Protein AF-A0A8A3PQQ9-F1 (afdb_monomer)

Nearest PDB structures (foldseek):
  8eg0-assembly1_B  TM=2.061E-01  e=1.215E+00  Homo sapiens
  8d9l-assembly1_B  TM=2.926E-01  e=4.632E+00  Homo sapiens
  8h0n-assembly1_A  TM=2.660E-01  e=6.844E+00  Homo sapiens
  8d58-assembly1_B  TM=1.938E-01  e=4.381E+00  Homo sapiens
  8d9k-assembly1_B  TM=2.111E-01  e=7.236E+00  Homo sapiens

Foldseek 3Di:
DDDDVVVVVCCVPCVVVVVVVPPPQPPWDWDADPPPHTAIWIQDSVRWIWGFKDQADPPDDLPLQQFDDDDVPDDPPDDPDPPDDDPVRITTTPDTFIWDQDQQQRGIDGPVVQVVQWDWADDPPQKIWIWGADLPNQKIATQDIAGWDDDDPDTDGPDDDHGDPPDPRLPHFIWGQDPVVRDIDTDDPVRSVVVVVVPVVVDGNQDADDDSDSVNSVSCSVPPDDDDDDPPVVVVVVVVVPD

Mean predicted aligned error: 14.39 Å

Radius of gyration: 23.95 Å; Cα contacts (8 Å, |Δi|>4): 320; chains: 1; bounding box: 63×48×72 Å

Structure (mmCIF, N/CA/C/O backbone):
data_AF-A0A8A3PQQ9-F1
#
_entry.id   AF-A0A8A3PQQ9-F1
#
loop_
_atom_site.group_PDB
_atom_site.id
_atom_site.type_symbol
_atom_site.label_atom_id
_atom_site.label_alt_id
_atom_site.label_comp_id
_atom_site.label_asym_id
_atom_site.label_entity_id
_atom_site.label_seq_id
_atom_site.pdbx_PDB_ins_code
_atom_site.Cartn_x
_atom_site.Cartn_y
_atom_site.Cartn_z
_atom_site.occupancy
_atom_site.B_iso_or_equiv
_atom_site.auth_seq_id
_atom_site.auth_comp_id
_atom_site.auth_asym_id
_atom_site.auth_atom_id
_atom_site.pdbx_PDB_model_num
ATOM 1 N N . MET A 1 1 ? 31.340 -15.266 48.779 1.00 42.53 1 MET A N 1
ATOM 2 C CA . MET A 1 1 ? 30.679 -15.918 47.629 1.00 42.53 1 MET A CA 1
ATOM 3 C C . MET A 1 1 ? 31.601 -15.785 46.430 1.00 42.53 1 MET A C 1
ATOM 5 O O . MET A 1 1 ? 31.794 -14.674 45.958 1.00 42.53 1 MET A O 1
ATOM 9 N N . SER A 1 2 ? 32.251 -16.865 46.005 1.00 45.62 2 SER A N 1
ATOM 10 C CA . SER A 1 2 ? 33.111 -16.855 44.818 1.00 45.62 2 SER A CA 1
ATOM 11 C C . SER A 1 2 ? 32.234 -16.852 43.557 1.00 45.62 2 SER A C 1
ATOM 13 O O . SER A 1 2 ? 31.324 -17.679 43.456 1.00 45.62 2 SER A O 1
ATOM 15 N N . PRO A 1 3 ? 32.450 -15.931 42.602 1.00 54.00 3 PRO A N 1
ATOM 16 C CA . PRO A 1 3 ? 31.717 -15.953 41.347 1.00 54.00 3 PRO A CA 1
ATOM 17 C C . PRO A 1 3 ? 32.048 -17.246 40.603 1.00 54.00 3 PRO A C 1
ATOM 19 O O . PRO A 1 3 ? 33.210 -17.623 40.465 1.00 54.00 3 PRO A O 1
ATOM 22 N N . ASN A 1 4 ? 31.006 -17.953 40.168 1.00 75.38 4 ASN A N 1
ATOM 23 C CA . ASN A 1 4 ? 31.135 -19.247 39.516 1.00 75.38 4 ASN A CA 1
ATOM 24 C C . ASN A 1 4 ? 31.904 -19.085 38.190 1.00 75.38 4 ASN A C 1
ATOM 26 O O . ASN A 1 4 ? 31.352 -18.620 37.190 1.00 75.38 4 ASN A O 1
ATOM 30 N N . LEU A 1 5 ? 33.188 -19.460 38.203 1.00 70.81 5 LEU A N 1
ATOM 31 C CA . LEU A 1 5 ? 34.127 -19.318 37.088 1.00 70.81 5 LEU A CA 1
ATOM 32 C C . LEU A 1 5 ? 33.626 -20.035 35.825 1.00 70.81 5 LEU A C 1
ATOM 34 O O . LEU A 1 5 ? 33.826 -19.550 34.715 1.00 70.81 5 LEU A O 1
ATOM 38 N N . TYR A 1 6 ? 32.883 -21.130 35.997 1.00 71.31 6 TYR A N 1
ATOM 39 C CA . TYR A 1 6 ? 32.244 -21.851 34.899 1.00 71.31 6 TYR A CA 1
ATOM 40 C C . TYR A 1 6 ? 31.214 -20.981 34.161 1.00 71.31 6 TYR A C 1
ATOM 42 O O . TYR A 1 6 ? 31.184 -20.962 32.931 1.00 71.31 6 TYR A O 1
ATOM 50 N N . LEU A 1 7 ? 30.414 -20.187 34.885 1.00 65.94 7 LEU A N 1
ATOM 51 C CA . LEU A 1 7 ? 29.455 -19.260 34.272 1.00 65.94 7 LEU A CA 1
ATOM 52 C C . LEU A 1 7 ? 30.149 -18.076 33.585 1.00 65.94 7 LEU A C 1
ATOM 54 O O . LEU A 1 7 ? 29.653 -17.591 32.567 1.00 65.94 7 LEU A O 1
ATOM 58 N N . ALA A 1 8 ? 31.289 -17.622 34.113 1.00 68.38 8 ALA A N 1
ATOM 59 C CA . ALA A 1 8 ? 32.074 -16.543 33.513 1.00 68.38 8 ALA A CA 1
ATOM 60 C C . ALA A 1 8 ? 32.744 -16.985 32.202 1.00 68.38 8 ALA A C 1
ATOM 62 O O . ALA A 1 8 ? 32.628 -16.295 31.190 1.00 68.38 8 ALA A O 1
ATOM 63 N N . ILE A 1 9 ? 33.360 -18.170 32.194 1.00 70.94 9 ILE A N 1
ATOM 64 C CA . ILE A 1 9 ? 33.987 -18.766 31.007 1.00 70.94 9 ILE A CA 1
ATOM 65 C C . ILE A 1 9 ? 32.921 -19.044 29.941 1.00 70.94 9 ILE A C 1
ATOM 67 O O . ILE A 1 9 ? 33.071 -18.636 28.792 1.00 70.94 9 ILE A O 1
ATOM 71 N N . ARG A 1 10 ? 31.780 -19.634 30.314 1.00 63.31 10 ARG A N 1
ATOM 72 C CA . ARG A 1 10 ? 30.707 -19.933 29.355 1.00 63.31 10 ARG A CA 1
ATOM 73 C C . ARG A 1 10 ? 30.118 -18.675 28.695 1.00 63.31 10 ARG A C 1
ATOM 75 O O . ARG A 1 10 ? 29.800 -18.711 27.510 1.00 63.31 10 ARG A O 1
ATOM 82 N N . LYS A 1 11 ? 30.029 -17.550 29.419 1.00 60.97 11 LYS A N 1
ATOM 83 C CA . LYS A 1 11 ? 29.620 -16.245 28.855 1.00 60.97 11 LYS A CA 1
ATOM 84 C C . LYS A 1 11 ? 30.621 -15.677 27.844 1.00 60.97 11 LYS A C 1
ATOM 86 O O . LYS A 1 11 ? 30.205 -14.983 26.923 1.00 60.97 11 LYS A O 1
ATOM 91 N N . LEU A 1 12 ? 31.910 -15.959 28.021 1.00 68.69 12 LEU A N 1
ATOM 92 C CA . LEU A 1 12 ? 32.991 -15.464 27.165 1.00 68.69 12 LEU A CA 1
ATOM 93 C C . LEU A 1 12 ? 33.069 -16.218 25.832 1.00 68.69 12 LEU A C 1
ATOM 95 O O . LEU A 1 12 ? 33.298 -15.601 24.797 1.00 68.69 12 LEU A O 1
ATOM 99 N N . PHE A 1 13 ? 32.834 -17.534 25.853 1.00 71.81 13 PHE A N 1
ATOM 100 C CA . PHE A 1 13 ? 33.008 -18.397 24.679 1.00 71.81 13 PHE A CA 1
ATOM 101 C C . PHE A 1 13 ? 31.713 -18.704 23.908 1.00 71.81 13 PHE A C 1
ATOM 103 O O . PHE A 1 13 ? 31.788 -19.127 22.757 1.00 71.81 13 PHE A O 1
ATOM 110 N N . HIS A 1 14 ? 30.533 -18.437 24.485 1.00 60.16 14 HIS A N 1
ATOM 111 C CA . HIS A 1 14 ? 29.235 -18.627 23.817 1.00 60.16 14 HIS A CA 1
ATOM 112 C C . HIS A 1 14 ? 28.314 -17.394 23.924 1.00 60.16 14 HIS A C 1
ATOM 114 O O . HIS A 1 14 ? 27.204 -17.483 24.459 1.00 60.16 14 HIS A O 1
ATOM 120 N N . PRO A 1 15 ? 28.725 -16.221 23.401 1.00 57.75 15 PRO A N 1
ATOM 121 C CA . PRO A 1 15 ? 27.904 -15.007 23.445 1.00 57.75 15 PRO A CA 1
ATOM 122 C C . PRO A 1 15 ? 26.581 -15.151 22.670 1.00 57.75 15 PRO A C 1
ATOM 124 O O . PRO A 1 15 ? 25.590 -14.492 22.995 1.00 57.75 15 PRO A O 1
ATOM 127 N N . ASP A 1 16 ? 26.531 -16.036 21.672 1.00 55.12 16 ASP A N 1
ATOM 128 C CA . ASP A 1 16 ? 25.339 -16.263 20.851 1.00 55.12 16 ASP A CA 1
ATOM 129 C C . ASP A 1 16 ? 24.240 -17.062 21.572 1.00 55.12 16 ASP A C 1
ATOM 131 O O . ASP A 1 16 ? 23.060 -16.844 21.295 1.00 55.12 16 ASP A O 1
ATOM 135 N N . GLU A 1 17 ? 24.583 -17.892 22.568 1.00 55.19 17 GLU A N 1
ATOM 136 C CA . GLU A 1 17 ? 23.596 -18.588 23.415 1.00 55.19 17 GLU A CA 1
ATOM 137 C C . GLU A 1 17 ? 22.793 -17.597 24.280 1.00 55.19 17 GLU A C 1
ATOM 139 O O . GLU A 1 17 ? 21.612 -17.810 24.561 1.00 55.19 17 GLU A O 1
ATOM 144 N N . TRP A 1 18 ? 23.394 -16.458 24.642 1.00 50.09 18 TRP A N 1
ATOM 145 C CA . TRP A 1 18 ? 22.744 -15.405 25.432 1.00 50.09 18 TRP A CA 1
ATOM 146 C C . TRP A 1 18 ? 21.898 -14.436 24.599 1.00 50.09 18 TRP A C 1
ATOM 148 O O . TRP A 1 18 ? 20.958 -13.837 25.126 1.00 50.09 18 TRP A O 1
ATOM 158 N N . LYS A 1 19 ? 22.150 -14.313 23.289 1.00 48.56 19 LYS A N 1
ATOM 159 C CA . LYS A 1 19 ? 21.297 -13.510 22.390 1.00 48.56 19 LYS A CA 1
ATOM 160 C C . LYS A 1 19 ? 19.874 -14.064 22.276 1.00 48.56 19 LYS A C 1
ATOM 162 O O . LYS A 1 19 ? 18.959 -13.318 21.934 1.00 48.56 19 LYS A O 1
ATOM 167 N N . ILE A 1 20 ? 19.670 -15.346 22.579 1.00 48.81 20 ILE A N 1
ATOM 168 C CA . ILE A 1 20 ? 18.356 -15.998 22.509 1.00 48.81 20 ILE A CA 1
ATOM 169 C C . ILE A 1 20 ? 17.471 -15.595 23.704 1.00 48.81 20 ILE A C 1
ATOM 171 O O . ILE A 1 20 ? 16.260 -15.455 23.539 1.00 48.81 20 ILE A O 1
ATOM 175 N N . PHE A 1 21 ? 18.061 -15.306 24.871 1.00 44.25 21 PHE A N 1
ATOM 176 C CA . PHE A 1 21 ? 17.322 -14.930 26.086 1.00 44.25 21 PHE A CA 1
ATOM 177 C C . PHE A 1 21 ? 16.832 -13.475 26.108 1.00 44.25 21 PHE A C 1
ATOM 179 O O . PHE A 1 21 ? 15.885 -13.165 26.824 1.00 44.25 21 PHE A O 1
ATOM 186 N N . ASN A 1 22 ? 17.410 -12.600 25.279 1.00 43.72 22 ASN A N 1
ATOM 187 C CA . ASN A 1 22 ? 17.041 -11.182 25.196 1.00 43.72 22 ASN A CA 1
ATOM 188 C C . ASN A 1 22 ? 16.206 -10.835 23.954 1.00 43.72 22 ASN A C 1
ATOM 190 O O . ASN A 1 22 ? 16.210 -9.692 23.495 1.00 43.72 22 ASN A O 1
ATOM 194 N N . LYS A 1 23 ? 15.430 -11.780 23.412 1.00 50.38 23 LYS A N 1
ATOM 195 C CA . LYS A 1 23 ? 14.247 -11.374 22.644 1.00 50.38 23 LYS A CA 1
ATOM 196 C C . LYS A 1 23 ? 13.216 -10.894 23.654 1.00 50.38 23 LYS A C 1
ATOM 198 O O . LYS A 1 23 ? 12.481 -11.703 24.213 1.00 50.38 23 LYS A O 1
ATOM 203 N N . ALA A 1 24 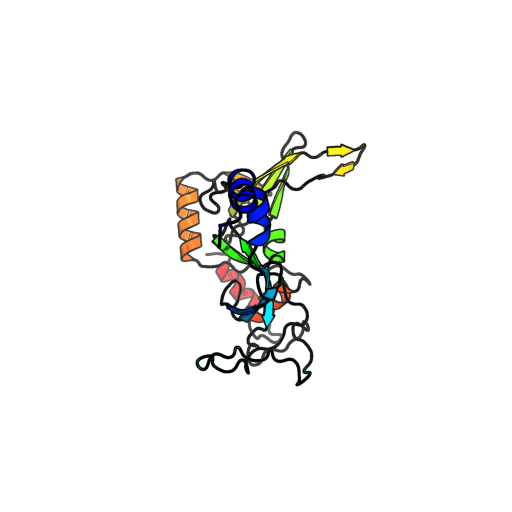? 13.208 -9.588 23.927 1.00 53.94 24 ALA A N 1
ATOM 204 C CA . ALA A 1 24 ? 12.159 -8.965 24.719 1.00 53.94 24 ALA A CA 1
ATOM 205 C C . ALA A 1 24 ? 10.807 -9.479 24.205 1.00 53.94 24 ALA A C 1
ATOM 207 O O . ALA A 1 24 ? 10.505 -9.326 23.019 1.00 53.94 24 ALA A O 1
ATOM 208 N N . LYS A 1 25 ? 10.029 -10.147 25.067 1.00 55.28 25 LYS A N 1
ATOM 209 C CA . LYS A 1 25 ? 8.649 -10.507 24.737 1.00 55.28 25 LYS A CA 1
ATOM 210 C C . LYS A 1 25 ? 7.939 -9.205 24.388 1.00 55.28 25 LYS A C 1
ATOM 212 O O . LYS A 1 25 ? 7.773 -8.346 25.252 1.00 55.28 25 LYS A O 1
ATOM 217 N N . ILE A 1 26 ? 7.573 -9.043 23.120 1.00 61.66 26 ILE A N 1
ATOM 218 C CA . ILE A 1 26 ? 6.742 -7.925 22.694 1.00 61.66 26 ILE A CA 1
ATOM 219 C C . ILE A 1 26 ? 5.370 -8.216 23.286 1.00 61.66 26 ILE A C 1
ATOM 221 O O . ILE A 1 26 ? 4.678 -9.130 22.848 1.00 61.66 26 ILE A O 1
ATOM 225 N N . LEU A 1 27 ? 5.026 -7.503 24.356 1.00 70.69 27 LEU A N 1
ATOM 226 C CA . LEU A 1 27 ? 3.708 -7.636 24.953 1.00 70.69 27 LEU A CA 1
ATOM 227 C C . LEU A 1 27 ? 2.674 -7.061 23.983 1.00 70.69 27 LEU A C 1
ATOM 229 O O . LEU A 1 27 ? 2.914 -5.991 23.406 1.00 70.69 27 LEU A O 1
ATOM 233 N N . PRO A 1 28 ? 1.531 -7.744 23.814 1.00 78.12 28 PRO A N 1
ATOM 234 C CA . PRO A 1 28 ? 0.475 -7.239 22.970 1.00 78.12 28 PRO A CA 1
ATOM 235 C C . PRO A 1 28 ? 0.017 -5.886 23.508 1.00 78.12 28 PRO A C 1
ATOM 237 O O . PRO A 1 28 ? -0.196 -5.714 24.711 1.00 78.12 28 PRO A O 1
ATOM 240 N N . ARG A 1 29 ? -0.109 -4.905 22.617 1.00 86.75 29 ARG A N 1
ATOM 241 C CA . ARG A 1 29 ? -0.479 -3.537 22.996 1.00 86.75 29 ARG A CA 1
ATOM 242 C C . ARG A 1 29 ? -1.487 -2.951 22.033 1.00 86.75 29 ARG A C 1
ATOM 244 O O . ARG A 1 29 ? -1.510 -3.284 20.851 1.00 86.75 29 ARG A O 1
ATOM 251 N N . VAL A 1 30 ? -2.308 -2.057 22.564 1.00 87.56 30 VAL A N 1
ATOM 252 C CA . VAL A 1 30 ? -3.292 -1.296 21.803 1.00 87.56 30 VAL A CA 1
ATOM 253 C C . VAL A 1 30 ? -2.815 0.148 21.747 1.00 87.56 30 VAL A C 1
ATOM 255 O O . VAL A 1 30 ? -2.492 0.729 22.781 1.00 87.56 30 VAL A O 1
ATOM 258 N N . VAL A 1 31 ? -2.722 0.705 20.545 1.00 88.31 31 VAL A N 1
ATOM 259 C CA . VAL A 1 31 ? -2.209 2.058 20.301 1.00 88.31 31 VAL A CA 1
ATOM 260 C C . VAL A 1 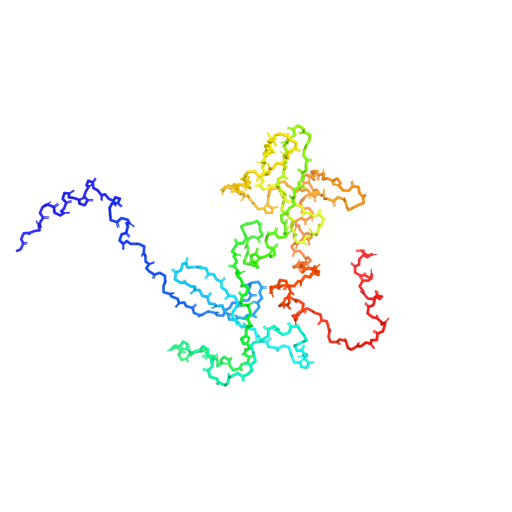31 ? -3.135 2.803 19.351 1.00 88.31 31 VAL A C 1
ATOM 262 O O . VAL A 1 31 ? -3.755 2.199 18.481 1.00 88.31 31 VAL A O 1
ATOM 265 N N . TYR A 1 32 ? -3.242 4.117 19.515 1.00 85.69 32 TYR A N 1
ATOM 266 C CA . TYR A 1 32 ? -3.885 4.969 18.522 1.00 85.69 32 TYR A CA 1
ATOM 267 C C . TYR A 1 32 ? -2.826 5.457 17.533 1.00 85.69 32 TYR A C 1
ATOM 269 O O . TYR A 1 32 ? -1.816 6.025 17.948 1.00 85.69 32 TYR A O 1
ATOM 277 N N . GLU A 1 33 ? -3.053 5.247 16.240 1.00 85.94 33 GLU A N 1
ATOM 278 C CA . GLU A 1 33 ? -2.169 5.719 15.170 1.00 85.94 33 GLU A CA 1
ATOM 279 C C . GLU A 1 33 ? -2.996 6.405 14.075 1.00 85.94 33 GLU A C 1
ATOM 281 O O . GLU A 1 33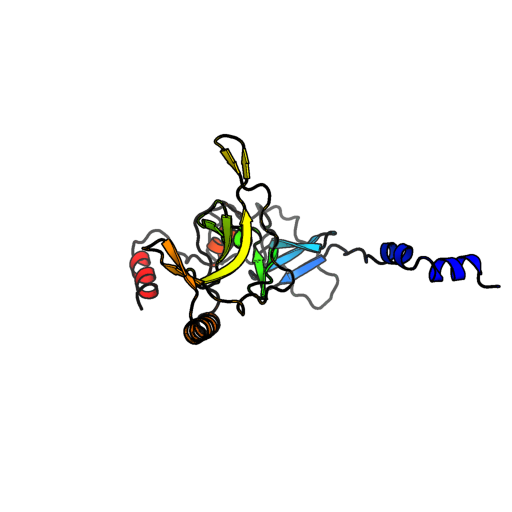 ? -4.196 6.168 13.921 1.00 85.94 33 GLU A O 1
ATOM 286 N N . THR A 1 34 ? -2.352 7.288 13.312 1.00 84.25 34 THR A N 1
ATOM 287 C CA . THR A 1 34 ? -2.982 8.046 12.216 1.00 84.25 34 THR A CA 1
ATOM 288 C C . THR A 1 34 ? -2.629 7.513 10.828 1.00 84.25 34 THR A C 1
ATOM 290 O O . THR A 1 34 ? -3.143 8.010 9.827 1.00 84.25 34 THR A O 1
ATOM 293 N N . THR A 1 35 ? -1.765 6.497 10.749 1.00 81.19 35 THR A N 1
ATOM 294 C CA . THR A 1 35 ? -1.254 5.925 9.497 1.00 81.19 35 THR A CA 1
ATOM 295 C C . THR A 1 35 ? -1.405 4.401 9.469 1.00 81.19 35 THR A C 1
ATOM 297 O O . THR A 1 35 ? -0.977 3.767 10.428 1.00 81.19 35 THR A O 1
ATOM 300 N N . PRO A 1 36 ? -1.907 3.792 8.375 1.00 85.12 36 PRO A N 1
ATOM 301 C CA . PRO A 1 36 ? -2.376 4.435 7.143 1.00 85.12 36 PRO A CA 1
ATOM 302 C C . PRO A 1 36 ? -3.641 5.281 7.324 1.00 85.12 36 PRO A C 1
ATOM 304 O O . PRO A 1 36 ? -3.812 6.248 6.586 1.00 85.12 36 PRO A O 1
ATOM 307 N N . VAL A 1 37 ? -4.468 4.968 8.325 1.00 87.38 37 VAL A N 1
ATOM 308 C CA . VAL A 1 37 ? -5.700 5.706 8.645 1.00 87.38 37 VAL A CA 1
ATOM 309 C C . VAL A 1 37 ? -5.816 5.977 10.152 1.00 87.38 37 VAL A C 1
ATOM 311 O O . VAL A 1 37 ? -5.277 5.199 10.943 1.00 87.38 37 VAL A O 1
ATOM 314 N N . PRO A 1 38 ? -6.526 7.036 10.579 1.00 87.19 38 PRO A N 1
ATOM 315 C CA . PRO A 1 38 ? -6.814 7.282 11.990 1.00 87.19 38 PRO A CA 1
ATOM 316 C C . PRO A 1 38 ? -7.648 6.171 12.623 1.00 87.19 38 PRO A C 1
ATOM 318 O O . PRO A 1 38 ? -8.773 5.899 12.199 1.00 87.19 38 PRO A O 1
ATOM 321 N N . GLY A 1 39 ? -7.109 5.542 13.663 1.00 89.06 39 GLY A N 1
ATOM 322 C CA . GLY A 1 39 ? -7.813 4.485 14.370 1.00 89.06 39 GLY A CA 1
ATOM 323 C C . GLY A 1 39 ? -7.000 3.829 15.472 1.00 89.06 39 GLY A C 1
ATOM 324 O O . GLY A 1 39 ? -5.901 4.253 15.830 1.00 89.06 39 GLY A O 1
ATOM 325 N N . ILE A 1 40 ? -7.583 2.774 16.023 1.00 89.94 40 ILE A N 1
ATOM 326 C CA . ILE A 1 40 ? -6.993 1.962 17.077 1.00 89.94 40 ILE A CA 1
ATOM 327 C C . ILE A 1 40 ? -6.362 0.737 16.428 1.00 89.94 40 ILE A C 1
ATOM 329 O O . ILE A 1 40 ? -7.019 0.004 15.684 1.00 89.94 40 ILE A O 1
ATOM 333 N N . TYR A 1 41 ? -5.103 0.496 16.762 1.00 91.94 41 TYR A N 1
ATOM 334 C CA . TYR A 1 41 ? -4.301 -0.602 16.261 1.00 91.94 41 TYR A CA 1
ATOM 335 C C . TYR A 1 41 ? -3.960 -1.563 17.392 1.00 91.94 41 TYR A C 1
ATOM 337 O O . TYR A 1 41 ? -3.606 -1.153 18.498 1.00 91.94 41 TYR A O 1
ATOM 345 N N . HIS A 1 42 ? -4.044 -2.854 17.098 1.00 92.31 42 HIS A N 1
ATOM 346 C CA . HIS A 1 42 ? -3.540 -3.922 17.943 1.00 92.31 42 HIS A CA 1
ATOM 347 C C . HIS A 1 42 ? -2.196 -4.400 17.409 1.00 92.31 42 HIS A C 1
ATOM 349 O O . HIS A 1 42 ? -2.056 -4.676 16.216 1.00 92.31 42 HIS A O 1
ATOM 355 N N . ILE A 1 43 ? -1.218 -4.499 18.300 1.00 91.31 43 ILE A N 1
ATOM 356 C CA . ILE A 1 43 ? 0.081 -5.098 18.026 1.00 91.31 43 ILE A CA 1
ATOM 357 C C . ILE A 1 43 ? 0.096 -6.441 18.738 1.00 91.31 43 ILE A C 1
ATOM 359 O O . ILE A 1 43 ? -0.046 -6.467 19.961 1.00 91.31 43 ILE A O 1
ATOM 363 N N . ASP A 1 44 ? 0.226 -7.524 17.978 1.00 88.94 44 ASP A N 1
ATOM 364 C CA . ASP A 1 44 ? 0.234 -8.880 18.523 1.00 88.94 44 ASP A CA 1
ATOM 365 C C . ASP A 1 44 ? 1.596 -9.243 19.146 1.00 88.94 44 ASP A C 1
ATOM 367 O O . ASP A 1 44 ? 2.568 -8.484 19.087 1.00 88.94 44 ASP A O 1
ATOM 371 N N . GLU A 1 45 ? 1.683 -10.439 19.726 1.00 86.69 45 GLU A N 1
ATOM 372 C CA . GLU A 1 45 ? 2.912 -10.966 20.340 1.00 86.69 45 GLU A CA 1
ATOM 373 C C . GLU A 1 45 ? 4.074 -11.126 19.343 1.00 86.69 45 GLU A C 1
ATOM 375 O O . GLU A 1 45 ? 5.243 -11.175 19.731 1.00 86.69 45 GLU A O 1
ATOM 380 N N . THR A 1 46 ? 3.771 -11.195 18.043 1.00 87.00 46 THR A N 1
ATOM 381 C CA . THR A 1 46 ? 4.762 -11.286 16.961 1.00 87.00 46 THR A CA 1
ATOM 382 C C . THR A 1 46 ? 5.214 -9.912 16.457 1.00 87.00 46 THR A C 1
ATOM 384 O O . THR A 1 46 ? 6.107 -9.826 15.610 1.00 87.00 46 THR A O 1
ATOM 387 N N . GLY A 1 47 ? 4.625 -8.830 16.977 1.00 86.25 47 GLY A N 1
ATOM 388 C CA . GLY A 1 47 ? 4.869 -7.455 16.549 1.00 86.25 47 GLY A CA 1
ATOM 389 C C . GLY A 1 47 ? 4.122 -7.051 15.273 1.00 86.25 47 GLY A C 1
ATOM 390 O O . GLY A 1 47 ? 4.393 -5.972 14.730 1.00 86.25 47 GLY A O 1
ATOM 391 N N . ARG A 1 48 ? 3.199 -7.880 14.769 1.00 91.12 48 ARG A N 1
ATOM 392 C CA . ARG A 1 48 ? 2.332 -7.520 13.636 1.00 91.12 48 ARG A CA 1
ATOM 393 C C . ARG A 1 48 ? 1.271 -6.541 14.096 1.00 91.12 48 ARG A C 1
ATOM 395 O O . ARG A 1 48 ? 0.791 -6.617 15.222 1.00 91.12 48 ARG A O 1
ATOM 402 N N . ARG A 1 49 ? 0.913 -5.617 13.207 1.00 94.06 49 ARG A N 1
ATOM 403 C CA . ARG A 1 49 ? -0.033 -4.538 13.489 1.00 94.06 49 ARG A CA 1
ATOM 404 C C . ARG A 1 49 ? -1.330 -4.782 12.736 1.00 94.06 49 ARG A C 1
ATOM 406 O O . ARG A 1 49 ? -1.296 -5.091 11.548 1.00 94.06 49 ARG A O 1
ATOM 413 N N . PHE A 1 50 ? -2.453 -4.581 13.403 1.00 94.81 50 PHE A N 1
ATOM 414 C CA . PHE A 1 50 ? -3.786 -4.725 12.830 1.00 94.81 50 PHE A CA 1
ATOM 415 C C . PHE A 1 50 ? -4.626 -3.515 13.203 1.00 94.81 50 PHE A C 1
ATOM 417 O O . PHE A 1 50 ? -4.666 -3.142 14.373 1.00 94.81 50 PHE A O 1
ATOM 424 N N . LEU A 1 51 ? -5.310 -2.914 12.234 1.00 94.44 51 LEU A N 1
ATOM 425 C CA . LEU A 1 51 ? -6.293 -1.871 12.517 1.00 94.44 51 LEU A CA 1
ATOM 426 C C . LEU A 1 51 ? -7.554 -2.543 13.063 1.00 94.44 51 LEU A C 1
ATOM 428 O O . LEU A 1 51 ? -8.224 -3.261 12.331 1.00 94.44 51 LEU A O 1
ATOM 432 N N . ILE A 1 52 ? -7.880 -2.329 14.335 1.00 93.38 52 ILE A N 1
ATOM 433 C CA . ILE A 1 52 ? -9.004 -3.011 14.994 1.00 93.38 52 ILE A CA 1
ATOM 434 C C . ILE A 1 52 ? -10.255 -2.147 15.101 1.00 93.38 52 ILE A C 1
ATOM 436 O O . ILE A 1 52 ? -11.347 -2.689 15.249 1.00 93.38 52 ILE A O 1
ATOM 440 N N . ALA A 1 53 ? -10.126 -0.822 15.031 1.00 90.56 53 ALA A N 1
ATOM 441 C CA . ALA A 1 53 ? -11.269 0.077 15.112 1.00 90.56 53 ALA A CA 1
ATOM 442 C C . ALA A 1 53 ? -10.981 1.446 14.504 1.00 90.56 53 ALA A C 1
ATOM 444 O O . ALA A 1 53 ? -9.864 1.955 14.585 1.00 90.56 53 ALA A O 1
ATOM 445 N N . ILE A 1 54 ? -12.020 2.072 13.962 1.00 90.44 54 ILE A N 1
ATOM 446 C CA . ILE A 1 54 ? -11.977 3.427 13.399 1.00 90.44 54 ILE A CA 1
ATOM 447 C C . ILE A 1 54 ? -13.128 4.257 13.958 1.00 90.44 54 ILE A C 1
ATOM 449 O O . ILE A 1 54 ? -14.134 3.717 14.431 1.00 90.44 54 ILE A O 1
ATOM 453 N N . LYS A 1 55 ? -12.990 5.582 13.902 1.00 87.25 55 LYS A N 1
ATOM 454 C CA . LYS A 1 55 ? -14.110 6.481 14.172 1.00 87.25 55 LYS A CA 1
ATOM 455 C C . LYS A 1 55 ? -15.132 6.321 13.035 1.00 87.25 55 LYS A C 1
ATOM 457 O O . LYS A 1 55 ? -14.746 6.467 11.876 1.00 87.25 55 LYS A O 1
ATOM 462 N N . PRO A 1 56 ? -16.408 6.006 13.317 1.00 84.62 56 PRO A N 1
ATOM 463 C CA . PRO A 1 56 ? -17.417 5.966 12.277 1.00 84.62 56 PRO A CA 1
ATOM 464 C C . PRO A 1 56 ? -17.631 7.383 11.734 1.00 84.62 56 PRO A C 1
ATOM 466 O O . PRO A 1 56 ? -17.661 8.352 12.496 1.00 84.62 56 PRO A O 1
ATOM 469 N N . VAL A 1 57 ? -17.787 7.492 10.417 1.00 83.50 57 VAL A N 1
ATOM 470 C CA . VAL A 1 57 ? -18.250 8.719 9.768 1.00 83.50 57 VAL A CA 1
ATOM 471 C C . VAL A 1 57 ? -19.709 8.953 10.169 1.00 83.50 57 VAL A C 1
ATOM 473 O O . VAL A 1 57 ? -20.504 8.012 10.186 1.00 83.50 57 VAL A O 1
ATOM 476 N N . LEU A 1 58 ? -20.039 10.184 10.567 1.00 76.62 58 LEU A N 1
ATOM 477 C CA . LEU A 1 58 ? -21.411 10.558 10.916 1.00 76.62 58 LEU A CA 1
ATOM 478 C C . LEU A 1 58 ? -22.307 10.422 9.679 1.00 76.62 58 LEU A C 1
ATOM 480 O O . LEU A 1 58 ? -21.850 10.652 8.564 1.00 76.62 58 LEU A O 1
ATOM 484 N N . ASP A 1 59 ? -23.551 9.992 9.888 1.00 75.19 59 ASP A N 1
ATOM 485 C CA . ASP A 1 59 ? -24.579 9.844 8.845 1.00 75.19 59 ASP A CA 1
ATOM 486 C C . ASP A 1 59 ? -24.241 8.869 7.703 1.00 75.19 59 ASP A C 1
ATOM 488 O O . ASP A 1 59 ? -24.933 8.818 6.686 1.00 75.19 59 ASP A O 1
ATOM 492 N N . ARG A 1 60 ? -23.214 8.027 7.886 1.00 79.38 60 ARG A N 1
ATOM 493 C CA . ARG A 1 60 ? -22.849 6.976 6.934 1.00 79.38 60 ARG A CA 1
ATOM 494 C C . ARG A 1 60 ? -23.352 5.609 7.384 1.00 79.38 60 ARG A C 1
ATOM 496 O O . ARG A 1 60 ? -23.057 5.148 8.490 1.00 79.38 60 ARG A O 1
ATOM 503 N N . ASN A 1 61 ? -24.069 4.934 6.490 1.00 78.38 61 ASN A N 1
ATOM 504 C CA . ASN A 1 61 ? -24.494 3.555 6.700 1.00 78.38 61 ASN A CA 1
ATOM 505 C C . ASN A 1 61 ? -23.359 2.572 6.402 1.00 78.38 61 ASN A C 1
ATOM 507 O O . ASN A 1 61 ? -22.594 2.740 5.454 1.00 78.38 61 ASN A O 1
ATOM 511 N N . ASP A 1 62 ? -23.287 1.515 7.206 1.00 82.25 62 ASP A N 1
ATOM 512 C CA . ASP A 1 62 ? -22.363 0.402 7.001 1.00 82.25 62 ASP A CA 1
ATOM 513 C C . ASP A 1 62 ? -22.960 -0.626 6.023 1.00 82.25 62 ASP A C 1
ATOM 515 O O . ASP A 1 62 ? -23.390 -1.709 6.422 1.00 82.25 62 ASP A O 1
ATOM 519 N N . SER A 1 63 ? -23.049 -0.260 4.742 1.00 81.31 63 SER A N 1
ATOM 520 C CA . SER A 1 63 ? -23.580 -1.127 3.677 1.00 81.31 63 SER A CA 1
ATOM 521 C C . SER A 1 63 ? -22.701 -2.354 3.417 1.00 81.31 63 SER A C 1
ATOM 523 O O . SER A 1 63 ? -23.202 -3.424 3.079 1.00 81.31 63 SER A O 1
ATOM 525 N N . GLU A 1 64 ? -21.390 -2.213 3.607 1.00 83.81 64 GLU A N 1
ATOM 526 C CA . GLU A 1 64 ? -20.402 -3.267 3.363 1.00 83.81 64 GLU A CA 1
ATOM 527 C C . GLU A 1 64 ? -20.116 -4.159 4.582 1.00 83.81 64 GLU A C 1
ATOM 529 O O . GLU A 1 64 ? -19.282 -5.076 4.501 1.00 83.81 64 GLU A O 1
ATOM 534 N N . LEU A 1 65 ? -20.826 -3.912 5.689 1.00 86.25 65 LEU A N 1
ATOM 535 C CA . LEU A 1 65 ? -20.735 -4.644 6.949 1.00 86.25 65 LEU A CA 1
ATOM 536 C C . LEU A 1 65 ? -19.312 -4.661 7.539 1.00 86.25 65 LEU A C 1
ATOM 538 O O . LEU A 1 65 ? -18.837 -5.688 8.035 1.00 86.25 65 LEU A O 1
ATOM 542 N N . ILE A 1 66 ? -18.619 -3.525 7.470 1.00 88.81 66 ILE A N 1
ATOM 543 C CA . ILE A 1 66 ? -17.238 -3.342 7.925 1.00 88.81 66 ILE A CA 1
ATOM 544 C C . ILE A 1 66 ? -17.118 -3.402 9.445 1.00 88.81 66 ILE A C 1
ATOM 546 O O . ILE A 1 66 ? -16.048 -3.740 9.957 1.00 88.81 66 ILE A O 1
ATOM 550 N N . PHE A 1 67 ? -18.180 -3.072 10.180 1.00 89.25 67 PHE A N 1
ATOM 551 C CA . PHE A 1 67 ? -18.178 -3.088 11.635 1.00 89.25 67 PHE A CA 1
ATOM 552 C C . PHE A 1 67 ? -18.725 -4.408 12.186 1.00 89.25 67 PHE A C 1
ATOM 554 O O . PHE A 1 67 ? -19.568 -5.094 11.590 1.00 89.25 67 PHE A O 1
ATOM 561 N N . LYS A 1 68 ? -18.252 -4.776 13.380 1.00 86.94 68 LYS A N 1
ATOM 562 C CA . LYS A 1 68 ? -18.924 -5.806 14.179 1.00 86.94 68 LYS A CA 1
ATOM 563 C C . LYS A 1 68 ? -20.308 -5.292 14.586 1.00 86.94 68 LYS A C 1
ATOM 565 O O . LYS A 1 68 ? -20.458 -4.122 14.945 1.00 86.94 68 LYS A O 1
ATOM 570 N N . TYR A 1 69 ? -21.316 -6.166 14.546 1.00 66.44 69 TYR A N 1
ATOM 571 C CA . TYR A 1 69 ? -22.631 -5.847 15.106 1.00 66.44 69 TYR A CA 1
ATOM 572 C C . TYR A 1 69 ? -22.483 -5.455 16.579 1.00 66.44 69 TYR A C 1
ATOM 574 O O . TYR A 1 69 ? -21.623 -5.990 17.275 1.00 66.44 69 TYR A O 1
ATOM 582 N N . ARG A 1 70 ? -23.308 -4.503 17.040 1.00 56.12 70 ARG A N 1
ATOM 583 C CA . ARG A 1 70 ? -23.317 -4.018 18.428 1.00 56.12 70 ARG A CA 1
ATOM 584 C C . ARG A 1 70 ? -23.526 -5.183 19.405 1.00 56.12 70 ARG A C 1
ATOM 586 O O . ARG A 1 70 ? -24.658 -5.494 19.757 1.00 56.12 70 ARG A O 1
ATOM 593 N N . THR A 1 71 ? -22.449 -5.762 19.914 1.00 41.66 71 THR A N 1
ATOM 594 C CA . THR A 1 71 ? -22.431 -6.364 21.245 1.00 41.66 71 THR A CA 1
ATOM 595 C C . THR A 1 71 ? -21.899 -5.302 22.211 1.00 41.66 71 THR A C 1
ATOM 597 O O . THR A 1 71 ? -20.789 -4.808 22.019 1.00 41.66 71 THR A O 1
ATOM 600 N N . PRO A 1 72 ? -22.658 -4.907 23.251 1.00 41.78 72 PRO A N 1
ATOM 601 C CA . PRO A 1 72 ? -22.257 -3.862 24.204 1.00 41.78 72 PRO A CA 1
ATOM 602 C C . PRO A 1 72 ? -20.976 -4.138 25.022 1.00 41.78 72 PRO A C 1
ATOM 604 O O . PRO A 1 72 ? -20.652 -3.348 25.901 1.00 41.78 72 PRO A O 1
ATOM 607 N N . ALA A 1 73 ? -20.265 -5.249 24.794 1.00 39.62 73 ALA A N 1
ATOM 608 C CA . ALA A 1 73 ? -19.335 -5.822 25.771 1.00 39.62 73 ALA A CA 1
ATOM 609 C C . ALA A 1 73 ? -17.856 -5.912 25.342 1.00 39.62 73 ALA A C 1
ATOM 611 O O . ALA A 1 73 ? -17.020 -6.243 26.178 1.00 39.62 73 ALA A O 1
ATOM 612 N N . GLU A 1 74 ? -17.488 -5.588 24.099 1.00 43.25 74 GLU A N 1
ATOM 613 C CA . GLU A 1 74 ? -16.095 -5.710 23.627 1.00 43.25 74 GLU A CA 1
ATOM 614 C C . GLU A 1 74 ? -15.477 -4.350 23.282 1.00 43.25 74 GLU A C 1
ATOM 616 O O . GLU A 1 74 ? -14.953 -4.134 22.197 1.00 43.25 74 GLU A O 1
ATOM 621 N N . PHE A 1 75 ? -15.514 -3.388 24.202 1.00 49.75 75 PHE A N 1
ATOM 622 C CA . PHE A 1 75 ? -14.571 -2.273 24.100 1.00 49.75 75 PHE A CA 1
ATOM 623 C C . PHE A 1 75 ? -13.194 -2.758 24.573 1.00 49.75 75 PHE A C 1
ATOM 625 O O . PHE A 1 75 ? -13.120 -3.410 25.620 1.00 49.75 75 PHE A O 1
ATOM 632 N N . PRO A 1 76 ? -12.090 -2.442 23.866 1.00 47.59 76 PRO A N 1
ATOM 633 C CA . PRO A 1 76 ? -10.759 -2.626 24.423 1.00 47.59 76 PRO A CA 1
ATOM 634 C C . PRO A 1 76 ? -10.710 -1.866 25.749 1.00 47.59 76 PRO A C 1
ATOM 636 O O . PRO A 1 76 ? -10.885 -0.645 25.773 1.00 47.59 76 PRO A O 1
ATOM 639 N N . ARG A 1 77 ? -10.551 -2.592 26.862 1.00 47.00 77 ARG A N 1
ATOM 640 C CA . ARG A 1 77 ? -10.404 -1.967 28.178 1.00 47.00 77 ARG A CA 1
ATOM 641 C C . ARG A 1 77 ? -9.217 -1.006 28.107 1.00 47.00 77 ARG A C 1
ATOM 643 O O . ARG A 1 77 ? -8.164 -1.345 27.571 1.00 47.00 77 ARG A O 1
ATOM 650 N N . THR A 1 78 ? -9.460 0.203 28.592 1.00 50.00 78 THR A N 1
ATOM 651 C CA . THR A 1 78 ? -8.565 1.360 28.607 1.00 50.00 78 THR A CA 1
ATOM 652 C C . THR A 1 78 ? -7.123 1.009 28.997 1.00 50.00 78 THR A C 1
ATOM 654 O O . THR A 1 78 ? -6.912 0.188 29.894 1.00 50.00 78 THR A O 1
ATOM 657 N N . PRO A 1 79 ? -6.107 1.666 28.408 1.00 45.28 79 PRO A N 1
ATOM 658 C CA . PRO A 1 79 ? -4.799 1.738 29.046 1.00 45.28 79 PRO A CA 1
ATOM 659 C C . PRO A 1 79 ? -4.938 2.482 30.382 1.00 45.28 79 PRO A C 1
ATOM 661 O O . PRO A 1 79 ? -5.674 3.461 30.488 1.00 45.28 79 PRO A O 1
ATOM 664 N N . LYS A 1 80 ? -4.243 1.993 31.414 1.00 47.16 80 LYS A N 1
ATOM 665 C CA . LYS A 1 80 ? -4.270 2.494 32.803 1.00 47.16 80 LYS A CA 1
ATOM 666 C C . LYS A 1 80 ? -3.611 3.878 32.986 1.00 47.16 80 LYS A C 1
ATOM 668 O O . LYS A 1 80 ? -3.166 4.186 34.086 1.00 47.16 80 LYS A O 1
ATOM 673 N N . ASP A 1 81 ? -3.545 4.700 31.941 1.00 48.50 81 ASP A N 1
ATOM 674 C CA . ASP A 1 81 ? -2.908 6.015 31.992 1.00 48.50 81 ASP A CA 1
ATOM 675 C C . ASP A 1 81 ? -3.960 7.128 32.149 1.00 48.50 81 ASP A C 1
ATOM 677 O O . ASP A 1 81 ? -4.834 7.268 31.286 1.00 48.50 81 ASP A O 1
ATOM 681 N N . PRO A 1 82 ? -3.877 7.968 33.198 1.00 38.53 82 PRO A N 1
ATOM 682 C CA . PRO A 1 82 ? -4.866 9.005 33.520 1.00 38.53 82 PRO A CA 1
ATOM 683 C C . PRO A 1 82 ? -4.878 10.223 32.566 1.00 38.53 82 PRO A C 1
ATOM 685 O O . PRO A 1 82 ? -5.319 11.303 32.944 1.00 38.53 82 PRO A O 1
ATOM 688 N N . GLY A 1 83 ? -4.434 10.068 31.314 1.00 45.47 83 GLY A N 1
ATOM 689 C CA . GLY A 1 83 ? -4.390 11.136 30.304 1.00 45.47 83 GLY A CA 1
ATOM 690 C C . GLY A 1 83 ? -5.092 10.824 28.978 1.00 45.47 83 GLY A C 1
ATOM 691 O O . GLY A 1 83 ? -5.144 11.689 28.104 1.00 45.47 83 GLY A O 1
ATOM 692 N N . GLN A 1 84 ? -5.633 9.615 28.783 1.00 45.41 84 GLN A N 1
ATOM 693 C CA . GLN A 1 84 ? -6.260 9.238 27.512 1.00 45.41 84 GLN A CA 1
ATOM 694 C C . GLN A 1 84 ? -7.775 9.470 27.531 1.00 45.41 84 GLN A C 1
ATOM 696 O O . GLN A 1 84 ? -8.510 8.863 28.310 1.00 45.41 84 GLN A O 1
ATOM 701 N N . LYS A 1 85 ? -8.250 10.352 26.637 1.00 44.06 85 LYS A N 1
ATOM 702 C CA . LYS A 1 85 ? -9.682 10.578 26.388 1.00 44.06 85 LYS A CA 1
ATOM 703 C C . LYS A 1 85 ? -10.370 9.243 26.054 1.00 44.06 85 LYS A C 1
ATOM 705 O O . LYS A 1 85 ? -9.795 8.431 25.328 1.00 44.06 85 LYS A O 1
ATOM 710 N N . PRO A 1 86 ? -11.596 9.009 26.543 1.00 44.22 86 PRO A N 1
ATOM 711 C CA . PRO A 1 86 ? -12.242 7.712 26.419 1.00 44.22 86 PRO A CA 1
ATOM 712 C C . PRO A 1 86 ? -12.498 7.333 24.949 1.00 44.22 86 PRO A C 1
ATOM 714 O O . PRO A 1 86 ? -12.974 8.137 24.146 1.00 44.22 86 PRO A O 1
ATOM 717 N N . LEU A 1 87 ? -12.219 6.068 24.619 1.00 52.53 87 LEU A N 1
ATOM 718 C CA . LEU A 1 87 ? -12.323 5.421 23.296 1.00 52.53 87 LEU A CA 1
ATOM 719 C C . LEU A 1 87 ? -13.768 5.301 22.748 1.00 52.53 87 LEU A C 1
ATOM 721 O O . LEU A 1 87 ? -13.998 4.596 21.769 1.00 52.53 87 LEU A O 1
ATOM 725 N N . ILE A 1 88 ? -14.734 6.008 23.345 1.00 53.53 88 ILE A N 1
ATOM 726 C CA . ILE A 1 88 ? -16.193 5.871 23.153 1.00 53.53 88 ILE A CA 1
ATOM 727 C C . ILE A 1 88 ? -16.636 6.105 21.696 1.00 53.53 88 ILE A C 1
ATOM 729 O O . ILE A 1 88 ? -17.682 5.619 21.278 1.00 53.53 88 ILE A O 1
ATOM 733 N N . TYR A 1 89 ? -15.827 6.797 20.891 1.00 71.12 89 TYR A N 1
ATOM 734 C CA . TYR A 1 89 ? -16.180 7.149 19.514 1.00 71.12 89 TYR A CA 1
ATOM 735 C C . TYR A 1 89 ? -15.684 6.171 18.443 1.00 71.12 89 TYR A C 1
ATOM 737 O O . TYR A 1 89 ? -15.924 6.437 17.274 1.00 71.12 89 TYR A O 1
ATOM 745 N N . HIS A 1 90 ? -14.995 5.077 18.777 1.00 82.75 90 HIS A N 1
ATOM 746 C CA . HIS A 1 90 ? -14.500 4.127 17.769 1.00 82.75 90 HIS A CA 1
ATOM 747 C C . HIS A 1 90 ? -15.374 2.873 17.706 1.00 82.75 90 HIS A C 1
ATOM 749 O O . HIS A 1 90 ? -15.816 2.362 18.734 1.00 82.75 90 HIS A O 1
ATOM 755 N N . ARG A 1 91 ? -15.606 2.353 16.498 1.00 85.88 91 ARG A N 1
ATOM 756 C CA . ARG A 1 91 ? -16.304 1.080 16.277 1.00 85.88 91 ARG A CA 1
ATOM 757 C C . ARG A 1 91 ? -15.319 0.012 15.828 1.00 85.88 91 ARG A C 1
ATOM 759 O O . ARG A 1 91 ? -14.473 0.270 14.971 1.00 85.88 91 ARG A O 1
ATOM 766 N N . LEU A 1 92 ? -15.450 -1.179 16.412 1.00 90.31 92 LEU A N 1
ATOM 767 C CA . LEU A 1 92 ? -14.636 -2.335 16.053 1.00 90.31 92 LEU A CA 1
ATOM 768 C C . LEU A 1 92 ? -14.908 -2.766 14.614 1.00 90.31 92 LEU A C 1
ATOM 770 O O . LEU A 1 92 ? -16.063 -2.928 14.211 1.00 90.31 92 LEU A O 1
ATOM 774 N N . LEU A 1 93 ? -13.831 -3.016 13.881 1.00 91.00 93 LEU A N 1
ATOM 775 C CA . LEU A 1 93 ? -13.888 -3.626 12.564 1.00 91.00 93 LEU A CA 1
ATOM 776 C C . LEU A 1 93 ? -14.198 -5.119 12.692 1.00 91.00 93 LEU A C 1
ATOM 778 O O . LEU A 1 93 ? -13.703 -5.801 13.595 1.00 91.00 93 LEU A O 1
ATOM 782 N N . ARG A 1 94 ? -15.029 -5.620 11.778 1.00 89.81 94 ARG A N 1
ATOM 783 C CA . ARG A 1 94 ? -15.355 -7.042 11.646 1.00 89.81 94 ARG A CA 1
ATOM 784 C C . ARG A 1 94 ? -14.116 -7.851 11.297 1.00 89.81 94 ARG A C 1
ATOM 786 O O . ARG A 1 94 ? -13.809 -8.807 12.002 1.00 89.81 94 ARG A O 1
ATOM 793 N N . ASP A 1 95 ? -13.397 -7.386 10.279 1.00 90.88 95 ASP A N 1
ATOM 794 C CA . ASP A 1 95 ? -12.194 -8.015 9.743 1.00 90.88 95 ASP A CA 1
ATOM 795 C C . ASP A 1 95 ? -11.017 -7.027 9.822 1.00 90.88 95 ASP A C 1
ATOM 797 O O . ASP A 1 95 ? -10.830 -6.228 8.901 1.00 90.88 95 ASP A O 1
ATOM 801 N N . PRO A 1 96 ? -10.238 -7.029 10.923 1.00 92.81 96 PRO A N 1
ATOM 802 C CA . PRO A 1 96 ? -9.097 -6.133 11.111 1.00 92.81 96 PRO A CA 1
ATOM 803 C C . PRO A 1 96 ? -8.023 -6.313 10.023 1.00 92.81 96 PRO A C 1
ATOM 805 O O . PRO A 1 96 ? -7.364 -7.358 9.987 1.00 92.81 96 PRO A O 1
ATOM 808 N N . PRO A 1 97 ? -7.783 -5.327 9.136 1.00 93.44 97 PRO A N 1
ATOM 809 C CA . PRO A 1 97 ? -6.738 -5.457 8.130 1.00 93.44 97 PRO A CA 1
ATOM 810 C C . PRO A 1 97 ? -5.341 -5.348 8.759 1.00 93.44 97 PRO A C 1
ATOM 812 O O . PRO A 1 97 ? -5.079 -4.495 9.615 1.00 93.44 97 PRO A O 1
ATOM 815 N N . GLU A 1 98 ? -4.420 -6.197 8.296 1.00 95.00 98 GLU A N 1
ATOM 816 C CA . GLU A 1 98 ? -3.007 -6.136 8.681 1.00 95.00 98 GLU A CA 1
ATOM 817 C C . GLU A 1 98 ? -2.338 -4.892 8.083 1.00 95.00 98 GLU A C 1
ATOM 819 O O . GLU A 1 98 ? -2.542 -4.543 6.915 1.00 95.00 98 GLU A O 1
ATOM 824 N N . VAL A 1 99 ? -1.488 -4.253 8.879 1.00 93.75 99 VAL A N 1
ATOM 825 C CA . VAL A 1 99 ? -0.739 -3.048 8.534 1.00 93.75 99 VAL A CA 1
ATOM 826 C C . VAL A 1 99 ? 0.753 -3.337 8.649 1.00 93.75 99 VAL A C 1
ATOM 828 O O . VAL A 1 99 ? 1.232 -3.914 9.628 1.00 93.75 99 VAL A O 1
ATOM 831 N N . ARG A 1 100 ? 1.515 -2.921 7.639 1.00 92.62 100 ARG A N 1
ATOM 832 C CA . ARG A 1 100 ? 2.966 -3.111 7.567 1.00 92.62 100 ARG A CA 1
ATOM 833 C C . ARG A 1 100 ? 3.662 -1.827 7.167 1.00 92.62 100 ARG A C 1
ATOM 835 O O . ARG A 1 100 ? 3.102 -0.983 6.478 1.00 92.62 100 ARG A O 1
ATOM 842 N N . TYR A 1 101 ? 4.905 -1.686 7.611 1.00 89.12 101 TYR A N 1
ATOM 843 C CA . TYR A 1 101 ? 5.748 -0.588 7.171 1.00 89.12 101 TYR A CA 1
ATOM 844 C C . TYR A 1 101 ? 6.239 -0.860 5.746 1.00 89.12 101 TYR A C 1
ATOM 846 O O . TYR A 1 101 ? 6.915 -1.859 5.488 1.00 89.12 101 TYR A O 1
ATOM 854 N N . CYS A 1 102 ? 5.889 0.024 4.821 1.00 87.12 102 CYS A N 1
ATOM 855 C CA . CYS A 1 102 ? 6.378 0.018 3.457 1.00 87.12 102 CYS A CA 1
ATOM 856 C C . CYS A 1 102 ? 7.677 0.821 3.391 1.00 87.12 102 CYS A C 1
ATOM 858 O O . CYS A 1 102 ? 7.661 2.045 3.490 1.00 87.12 102 CYS A O 1
ATOM 860 N N . GLN A 1 103 ? 8.800 0.130 3.188 1.00 86.12 103 GLN A N 1
ATOM 861 C CA . GLN A 1 103 ? 10.117 0.767 3.065 1.00 86.12 103 GLN A CA 1
ATOM 862 C C . GLN A 1 103 ? 10.229 1.663 1.825 1.00 86.12 103 GLN A C 1
ATOM 864 O O . GLN A 1 103 ? 10.980 2.629 1.839 1.00 86.12 103 GLN A O 1
ATOM 869 N N . ILE A 1 104 ? 9.460 1.372 0.771 1.00 87.06 104 ILE A N 1
ATOM 870 C CA . ILE A 1 104 ? 9.509 2.111 -0.497 1.00 87.06 104 ILE A CA 1
ATOM 871 C C . ILE A 1 104 ? 8.945 3.521 -0.340 1.00 87.06 104 ILE A C 1
ATOM 873 O O . ILE A 1 104 ? 9.550 4.485 -0.800 1.00 87.06 104 ILE A O 1
ATOM 877 N N . LEU A 1 105 ? 7.795 3.619 0.330 1.00 85.69 105 LEU A N 1
ATOM 878 C CA . LEU A 1 105 ? 7.089 4.877 0.586 1.00 85.69 105 LEU A CA 1
ATOM 879 C C . LEU A 1 105 ? 7.378 5.445 1.984 1.00 85.69 105 LEU A C 1
ATOM 881 O O . LEU A 1 105 ? 6.760 6.426 2.386 1.00 85.69 105 LEU A O 1
ATOM 885 N N . GLY A 1 106 ? 8.261 4.800 2.753 1.00 86.06 106 GLY A N 1
ATOM 886 C CA . GLY A 1 106 ? 8.677 5.247 4.081 1.00 86.06 106 GLY A CA 1
ATOM 887 C C . GLY A 1 106 ? 7.559 5.329 5.130 1.00 86.06 106 GLY A C 1
ATOM 888 O O . GLY A 1 106 ? 7.674 6.115 6.070 1.00 86.06 106 GLY A O 1
ATOM 889 N N . ARG A 1 107 ? 6.472 4.552 5.007 1.00 86.69 107 ARG A N 1
ATOM 890 C CA . ARG A 1 107 ? 5.283 4.697 5.876 1.00 86.69 107 ARG A CA 1
ATOM 891 C C . ARG A 1 107 ? 4.506 3.404 6.111 1.00 86.69 107 ARG A C 1
ATOM 893 O O . ARG A 1 107 ? 4.624 2.451 5.345 1.00 86.69 107 ARG A O 1
ATOM 900 N N . TYR A 1 108 ? 3.665 3.385 7.147 1.00 89.75 108 TYR A N 1
ATOM 901 C CA . TYR A 1 108 ? 2.718 2.291 7.382 1.00 89.75 108 TYR A CA 1
ATOM 902 C C . TYR A 1 108 ? 1.585 2.289 6.354 1.00 89.75 108 TYR A C 1
ATOM 904 O O . TYR A 1 108 ? 1.008 3.330 6.044 1.00 89.75 108 TYR A O 1
ATOM 912 N N . MET A 1 109 ? 1.279 1.102 5.836 1.00 90.56 109 MET A N 1
ATOM 913 C CA . MET A 1 109 ? 0.277 0.848 4.805 1.00 90.56 109 MET A CA 1
ATOM 914 C C . MET A 1 109 ? -0.457 -0.454 5.088 1.00 90.56 109 MET A C 1
ATOM 916 O O . MET A 1 109 ? 0.061 -1.330 5.786 1.00 90.56 109 MET A O 1
ATOM 920 N N . PHE A 1 110 ? -1.646 -0.614 4.516 1.00 92.00 110 PHE A N 1
ATOM 921 C CA . PHE A 1 110 ? -2.321 -1.902 4.561 1.00 92.00 110 PHE A CA 1
ATOM 922 C C . PHE A 1 110 ? -1.518 -2.942 3.780 1.00 92.00 110 PHE A C 1
ATOM 924 O O . PHE A 1 110 ? -1.063 -2.700 2.662 1.00 92.00 110 PHE A O 1
ATOM 931 N N . HIS A 1 111 ? -1.347 -4.123 4.368 1.00 91.31 111 HIS A N 1
ATOM 932 C CA . HIS A 1 111 ? -0.582 -5.207 3.751 1.00 91.31 111 HIS A CA 1
ATOM 933 C C . HIS A 1 111 ? -1.195 -5.657 2.419 1.00 91.31 111 HIS A C 1
ATOM 935 O O . HIS A 1 111 ? -0.471 -5.961 1.474 1.00 91.31 111 HIS A O 1
ATOM 941 N N . GLY A 1 112 ? -2.527 -5.664 2.323 1.00 88.38 112 GLY A N 1
ATOM 942 C CA . GLY A 1 112 ? -3.223 -5.964 1.072 1.00 88.38 112 GLY A CA 1
ATOM 943 C C . GLY A 1 112 ? -2.930 -4.933 -0.024 1.00 88.38 112 GLY A C 1
ATOM 944 O O . GLY A 1 112 ? -2.537 -5.320 -1.121 1.00 88.38 112 GLY A O 1
ATOM 945 N N . GLU A 1 113 ? -2.975 -3.637 0.302 1.00 89.00 113 GLU A N 1
ATOM 946 C CA . GLU A 1 113 ? -2.611 -2.555 -0.625 1.00 89.00 113 GLU A CA 1
ATOM 947 C C . GLU A 1 113 ? -1.163 -2.704 -1.120 1.00 89.00 113 GLU A C 1
ATOM 949 O O . GLU A 1 113 ? -0.886 -2.611 -2.315 1.00 89.00 113 GLU A O 1
ATOM 954 N N . MET A 1 114 ? -0.225 -3.010 -0.216 1.00 88.25 114 MET A N 1
ATOM 955 C CA . MET A 1 114 ? 1.178 -3.239 -0.581 1.00 88.25 114 MET A CA 1
ATOM 956 C C . MET A 1 114 ? 1.356 -4.392 -1.573 1.00 88.25 114 MET A C 1
ATOM 958 O O . MET A 1 114 ? 2.257 -4.330 -2.408 1.00 88.25 114 MET A O 1
ATOM 962 N N . LYS A 1 115 ? 0.544 -5.451 -1.475 1.00 86.94 115 LYS A N 1
ATOM 963 C CA . LYS A 1 115 ? 0.575 -6.561 -2.437 1.00 86.94 115 LYS A CA 1
ATOM 964 C C . LYS A 1 115 ? 0.028 -6.134 -3.792 1.00 86.94 115 LYS A C 1
ATOM 966 O O . LYS A 1 115 ? 0.650 -6.453 -4.797 1.00 86.94 115 LYS A O 1
ATOM 971 N N . ARG A 1 116 ? -1.086 -5.399 -3.822 1.00 86.31 116 ARG A N 1
ATOM 972 C CA . ARG A 1 116 ? -1.698 -4.925 -5.076 1.00 86.31 116 ARG A CA 1
ATOM 973 C C . ARG A 1 116 ? -0.837 -3.910 -5.822 1.00 86.31 116 ARG A C 1
ATOM 975 O O . ARG A 1 116 ? -0.839 -3.880 -7.044 1.00 86.31 116 ARG A O 1
ATOM 982 N N . ARG A 1 117 ? -0.025 -3.139 -5.096 1.00 88.00 117 ARG A N 1
ATOM 983 C CA . ARG A 1 117 ? 0.995 -2.251 -5.675 1.00 88.00 117 ARG A CA 1
ATOM 984 C C . ARG A 1 117 ? 2.103 -2.988 -6.428 1.00 88.00 117 ARG A C 1
ATOM 986 O O . ARG A 1 117 ? 2.843 -2.342 -7.165 1.00 88.00 117 ARG A O 1
ATOM 993 N N . GLN A 1 118 ? 2.255 -4.301 -6.257 1.00 88.75 118 GLN A N 1
ATOM 994 C CA . GLN A 1 118 ? 3.263 -5.072 -6.981 1.00 88.75 118 GLN A CA 1
ATOM 995 C C . GLN A 1 118 ? 2.765 -5.420 -8.382 1.00 88.75 118 GLN A C 1
ATOM 997 O O . GLN A 1 118 ? 1.762 -6.108 -8.541 1.00 88.75 118 GLN A O 1
ATOM 1002 N N . ALA A 1 119 ? 3.512 -4.986 -9.392 1.00 86.25 119 ALA A N 1
ATOM 1003 C CA . ALA A 1 119 ? 3.254 -5.293 -10.790 1.00 86.25 119 ALA A CA 1
ATOM 1004 C C . ALA A 1 119 ? 4.404 -6.121 -11.367 1.00 86.25 119 ALA A C 1
ATOM 1006 O O . ALA A 1 119 ? 5.578 -5.885 -11.070 1.00 86.25 119 ALA A O 1
ATOM 1007 N N . ILE A 1 120 ? 4.072 -7.102 -12.201 1.00 85.75 120 ILE A N 1
ATOM 1008 C CA . ILE A 1 120 ? 5.058 -7.934 -12.889 1.00 85.75 120 ILE A CA 1
ATOM 1009 C C . ILE A 1 120 ? 5.198 -7.414 -14.313 1.00 85.75 120 ILE A C 1
ATOM 1011 O O . ILE A 1 120 ? 4.272 -7.513 -15.111 1.00 85.75 120 ILE A O 1
ATOM 1015 N N . CYS A 1 121 ? 6.376 -6.891 -14.635 1.00 82.69 121 CYS A N 1
ATOM 1016 C CA . CYS A 1 121 ? 6.740 -6.552 -16.001 1.00 82.69 121 CYS A CA 1
ATOM 1017 C C . CYS A 1 121 ? 7.493 -7.734 -16.610 1.00 82.69 121 CYS A C 1
ATOM 1019 O O . CYS A 1 121 ? 8.600 -8.068 -16.174 1.00 82.69 121 CYS A O 1
ATOM 1021 N N . ASN A 1 122 ? 6.911 -8.360 -17.629 1.00 80.94 122 ASN A N 1
ATOM 1022 C CA . ASN A 1 122 ? 7.583 -9.419 -18.371 1.00 80.94 122 ASN A CA 1
ATOM 1023 C C . ASN A 1 122 ? 8.742 -8.836 -19.173 1.00 80.94 122 ASN A C 1
ATOM 1025 O O . ASN A 1 122 ? 8.601 -7.811 -19.837 1.00 80.94 122 ASN A O 1
ATOM 1029 N N . CYS A 1 123 ? 9.893 -9.488 -19.093 1.00 73.44 123 CYS A N 1
ATOM 1030 C CA . CYS A 1 123 ? 11.019 -9.214 -19.965 1.00 73.44 123 CYS A CA 1
ATOM 1031 C C . CYS A 1 123 ? 11.103 -10.326 -21.015 1.00 73.44 123 CYS A C 1
ATOM 1033 O O . CYS A 1 123 ? 10.609 -11.440 -20.816 1.00 73.44 123 CYS A O 1
ATOM 1035 N N . TYR A 1 124 ? 11.773 -10.029 -22.123 1.00 65.56 124 TYR A N 1
ATOM 1036 C CA . TYR A 1 124 ? 12.217 -11.062 -23.050 1.00 65.56 124 TYR A CA 1
ATOM 1037 C C . TYR A 1 124 ? 13.179 -12.029 -22.314 1.00 65.56 124 TYR A C 1
ATOM 1039 O O . TYR A 1 124 ? 13.765 -11.670 -21.290 1.00 65.56 124 TYR A O 1
ATOM 1047 N N . ASP A 1 125 ? 13.272 -13.279 -22.775 1.00 71.25 125 ASP A N 1
ATOM 1048 C CA . ASP A 1 125 ? 14.133 -14.349 -22.219 1.00 71.25 125 ASP A CA 1
ATOM 1049 C C . ASP A 1 125 ? 13.657 -15.053 -20.935 1.00 71.25 125 ASP A C 1
ATOM 1051 O O . ASP A 1 125 ? 14.456 -15.587 -20.162 1.00 71.25 125 ASP A O 1
ATOM 1055 N N . GLY A 1 126 ? 12.345 -15.094 -20.684 1.00 75.62 126 GLY A N 1
ATOM 1056 C CA . GLY A 1 126 ? 11.803 -15.826 -19.530 1.00 75.62 126 GLY A CA 1
ATOM 1057 C C . GLY A 1 126 ? 12.199 -15.203 -18.188 1.00 75.62 126 GLY A C 1
ATOM 1058 O O . GLY A 1 126 ? 12.208 -15.875 -17.157 1.00 75.62 126 GLY A O 1
ATOM 1059 N N . GLN A 1 127 ? 12.521 -13.911 -18.189 1.00 83.38 127 GLN A N 1
ATOM 1060 C CA . GLN A 1 127 ? 12.749 -13.123 -16.986 1.00 83.38 127 GLN A CA 1
ATOM 1061 C C . GLN A 1 127 ? 11.570 -12.189 -16.748 1.00 83.38 127 GLN A C 1
ATOM 1063 O O . GLN A 1 127 ? 10.849 -11.813 -17.671 1.00 83.38 127 GLN A O 1
ATOM 1068 N N . PHE A 1 128 ? 11.391 -11.776 -15.502 1.00 86.06 128 PHE A N 1
ATOM 1069 C CA . PHE A 1 128 ? 10.474 -10.696 -15.176 1.00 86.06 128 PHE A CA 1
ATOM 1070 C C . PHE A 1 128 ? 11.135 -9.703 -14.237 1.00 86.06 128 PHE A C 1
ATOM 1072 O O . PHE A 1 128 ? 11.998 -10.037 -13.421 1.00 86.06 128 PHE A O 1
ATOM 1079 N N . THR A 1 129 ? 10.705 -8.458 -14.342 1.00 87.00 129 THR A N 1
ATOM 1080 C CA . THR A 1 129 ? 11.024 -7.415 -13.382 1.00 87.00 129 THR A CA 1
ATOM 1081 C C . THR A 1 129 ? 9.820 -7.214 -12.474 1.00 87.00 129 THR A C 1
ATOM 1083 O O . THR A 1 129 ? 8.701 -7.029 -12.946 1.00 87.00 129 THR A O 1
ATOM 1086 N N . LEU A 1 130 ? 10.055 -7.247 -11.164 1.00 88.88 130 LEU A N 1
ATOM 1087 C CA . LEU A 1 130 ? 9.044 -6.885 -10.183 1.00 88.88 130 LEU A CA 1
ATOM 1088 C C . LEU A 1 130 ? 9.098 -5.372 -9.971 1.00 88.88 130 LEU A C 1
ATOM 1090 O O . LEU A 1 130 ? 10.135 -4.826 -9.580 1.00 88.88 130 LEU A O 1
ATOM 1094 N N . MET A 1 131 ? 7.979 -4.720 -10.241 1.00 90.62 131 MET A N 1
ATOM 1095 C CA . MET A 1 131 ? 7.767 -3.288 -10.093 1.00 90.62 131 MET A CA 1
ATOM 1096 C C . MET A 1 131 ? 6.848 -3.028 -8.901 1.00 90.62 131 MET A C 1
ATOM 1098 O O . MET A 1 131 ? 6.015 -3.864 -8.551 1.00 90.62 131 MET A O 1
ATOM 1102 N N . PHE A 1 132 ? 6.985 -1.867 -8.275 1.00 90.69 132 PHE A N 1
ATOM 1103 C CA . PHE A 1 132 ? 6.106 -1.410 -7.206 1.00 90.69 132 PHE A CA 1
ATOM 1104 C C . PHE A 1 132 ? 5.546 -0.035 -7.547 1.00 90.69 132 PHE A C 1
ATOM 1106 O O . PHE A 1 132 ? 6.316 0.902 -7.745 1.00 90.69 132 PHE A O 1
ATOM 1113 N N . ARG A 1 133 ? 4.219 0.073 -7.599 1.00 91.00 133 ARG A N 1
ATOM 1114 C CA . ARG A 1 133 ? 3.482 1.303 -7.899 1.00 91.00 133 ARG A CA 1
ATOM 1115 C C . ARG A 1 133 ? 3.558 2.284 -6.729 1.00 91.00 133 ARG A C 1
ATOM 1117 O O . ARG A 1 133 ? 3.214 1.949 -5.589 1.00 91.00 133 ARG A O 1
ATOM 1124 N N . LEU A 1 134 ? 3.994 3.502 -7.020 1.00 90.44 134 LEU A N 1
ATOM 1125 C CA . LEU A 1 134 ? 4.044 4.610 -6.072 1.00 90.44 134 LEU A CA 1
ATOM 1126 C C . LEU A 1 134 ? 2.655 5.239 -5.900 1.00 90.44 134 LEU A C 1
ATOM 1128 O O . LEU A 1 134 ? 1.648 4.690 -6.344 1.00 90.44 134 LEU A O 1
ATOM 1132 N N . ASP A 1 135 ? 2.572 6.350 -5.168 1.00 85.44 135 ASP A N 1
ATOM 1133 C CA . ASP A 1 135 ? 1.302 7.063 -4.989 1.00 85.44 135 ASP A CA 1
ATOM 1134 C C . ASP A 1 135 ? 0.787 7.654 -6.298 1.00 85.44 135 ASP A C 1
ATOM 1136 O O . ASP A 1 135 ? -0.407 7.595 -6.568 1.00 85.44 135 ASP A O 1
ATOM 1140 N N . ASN A 1 136 ? 1.672 8.129 -7.170 1.00 85.06 136 ASN A N 1
ATOM 1141 C CA . ASN A 1 136 ? 1.269 8.395 -8.540 1.00 85.06 136 ASN A CA 1
ATOM 1142 C C . ASN A 1 136 ? 1.032 7.048 -9.265 1.00 85.06 136 ASN A C 1
ATOM 1144 O O . ASN A 1 136 ? 1.958 6.233 -9.336 1.00 85.06 136 ASN A O 1
ATOM 1148 N N . PRO A 1 137 ? -0.175 6.794 -9.810 1.00 83.44 137 PRO A N 1
ATOM 1149 C CA . PRO A 1 137 ? -0.527 5.512 -10.426 1.00 83.44 137 PRO A CA 1
ATOM 1150 C C . PRO A 1 137 ? 0.308 5.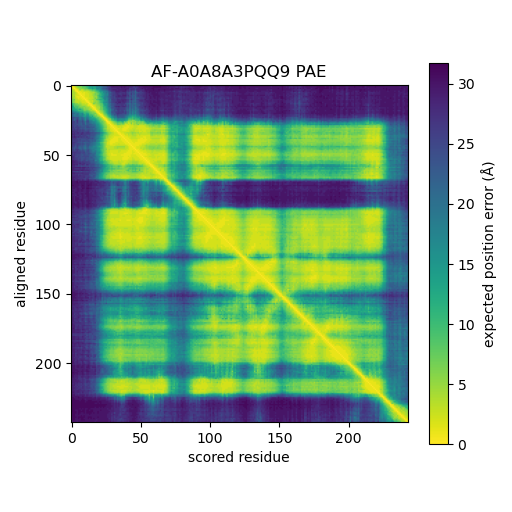172 -11.666 1.00 83.44 137 PRO A C 1
ATOM 1152 O O . PRO A 1 137 ? 0.418 3.997 -12.020 1.00 83.44 137 PRO A O 1
ATOM 1155 N N . PHE A 1 138 ? 0.927 6.171 -12.293 1.00 87.19 138 PHE A N 1
ATOM 1156 C CA . PHE A 1 138 ? 1.792 5.994 -13.454 1.00 87.19 138 PHE A CA 1
ATOM 1157 C C . PHE A 1 138 ? 3.258 5.776 -13.081 1.00 87.19 138 PHE A C 1
ATOM 1159 O O . PHE A 1 138 ? 4.063 5.466 -13.953 1.00 87.19 138 PHE A O 1
ATOM 1166 N N . LEU A 1 139 ? 3.626 5.922 -11.805 1.00 90.12 139 LEU A N 1
ATOM 1167 C CA . LEU A 1 139 ? 5.013 5.839 -11.360 1.00 90.12 139 LEU A CA 1
ATOM 1168 C C . LEU A 1 139 ? 5.288 4.555 -10.593 1.00 90.12 139 LEU A C 1
ATOM 1170 O O . LEU A 1 139 ? 4.525 4.125 -9.728 1.00 90.12 139 LEU A O 1
ATOM 1174 N N . TYR A 1 140 ? 6.431 3.963 -10.901 1.00 92.06 140 TYR A N 1
ATOM 1175 C CA . TYR A 1 140 ? 6.868 2.686 -10.374 1.00 92.06 140 TYR A CA 1
ATOM 1176 C C . TYR A 1 140 ? 8.336 2.748 -9.978 1.00 92.06 140 TYR A C 1
ATOM 1178 O O . TYR A 1 140 ? 9.128 3.496 -10.548 1.00 92.06 140 T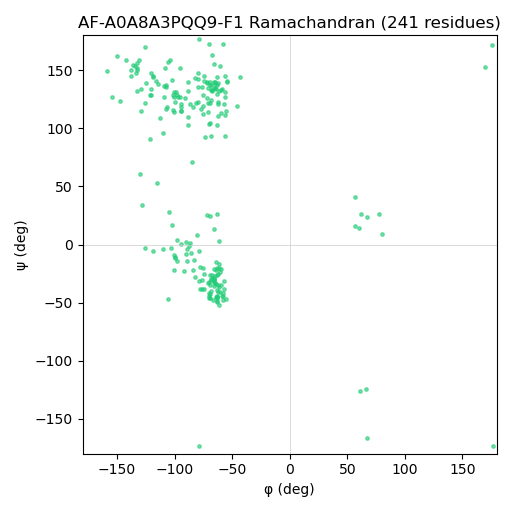YR A O 1
ATOM 1186 N N . VAL A 1 141 ? 8.716 1.893 -9.037 1.00 91.56 141 VAL A N 1
ATOM 1187 C CA . VAL A 1 141 ? 10.117 1.581 -8.751 1.00 91.56 141 VAL A CA 1
ATOM 1188 C C . VAL A 1 141 ? 10.375 0.108 -8.986 1.00 91.56 141 VAL A C 1
ATOM 1190 O O . VAL A 1 141 ? 9.535 -0.754 -8.713 1.00 91.56 141 VAL A O 1
ATOM 1193 N N . LYS A 1 142 ? 11.568 -0.195 -9.479 1.00 89.88 142 LYS A N 1
ATOM 1194 C CA . LYS A 1 142 ? 12.016 -1.567 -9.663 1.00 89.88 142 LYS A CA 1
ATOM 1195 C C . LYS A 1 142 ? 12.437 -2.157 -8.322 1.00 89.88 142 LYS A C 1
ATOM 1197 O O . LYS A 1 142 ? 13.409 -1.713 -7.725 1.00 89.88 142 LYS A O 1
ATOM 1202 N N . ILE A 1 143 ? 11.741 -3.198 -7.876 1.00 89.00 143 ILE A N 1
ATOM 1203 C CA . ILE A 1 143 ? 11.991 -3.833 -6.573 1.00 89.00 143 ILE A CA 1
ATOM 1204 C C . ILE A 1 143 ? 12.605 -5.223 -6.682 1.00 89.00 143 ILE A C 1
ATOM 1206 O O . ILE A 1 143 ? 12.932 -5.826 -5.667 1.00 89.00 143 ILE A O 1
ATOM 1210 N N . GLY A 1 144 ? 12.782 -5.758 -7.888 1.00 85.06 144 GLY A N 1
ATOM 1211 C CA . GLY A 1 144 ? 13.481 -7.023 -8.068 1.00 85.06 144 GLY A CA 1
ATOM 1212 C C . GLY A 1 144 ? 13.495 -7.511 -9.506 1.00 85.06 144 GLY A C 1
ATOM 1213 O O . GLY A 1 144 ? 12.823 -6.969 -10.382 1.00 85.06 144 GLY A O 1
ATOM 1214 N N . ARG A 1 145 ? 14.269 -8.566 -9.747 1.00 84.38 145 ARG A N 1
ATOM 1215 C CA . ARG A 1 145 ? 14.194 -9.373 -10.967 1.00 84.38 145 ARG A CA 1
ATOM 1216 C C . ARG A 1 145 ? 13.987 -10.823 -10.563 1.00 84.38 145 ARG A C 1
ATOM 1218 O O . ARG A 1 145 ? 14.598 -11.284 -9.600 1.00 84.38 145 ARG A O 1
ATOM 1225 N N . GLY A 1 146 ? 13.128 -11.514 -11.288 1.00 82.06 146 GLY A N 1
ATOM 1226 C CA . GLY A 1 146 ? 12.895 -12.939 -11.151 1.00 82.06 146 GLY A CA 1
ATOM 1227 C C . GLY A 1 146 ? 13.061 -13.642 -12.489 1.00 82.06 146 GLY A C 1
ATOM 1228 O O . GLY A 1 146 ? 13.196 -13.013 -13.541 1.00 82.06 146 GLY A O 1
ATOM 1229 N N . LYS A 1 147 ? 13.067 -14.967 -12.431 1.00 81.56 147 LYS A N 1
ATOM 1230 C CA . LYS A 1 147 ? 13.040 -15.826 -13.607 1.00 81.56 147 LYS A CA 1
ATOM 1231 C C . LYS A 1 147 ? 11.789 -16.677 -13.547 1.00 81.56 147 LYS A C 1
ATOM 1233 O O . LYS A 1 147 ? 11.355 -17.074 -12.465 1.00 81.56 147 LYS A O 1
ATOM 1238 N N . TYR A 1 148 ? 11.231 -16.930 -14.712 1.00 79.81 148 TYR A N 1
ATOM 1239 C CA . TYR A 1 148 ? 10.236 -17.960 -14.886 1.00 79.81 148 TYR A CA 1
ATOM 1240 C C . TYR A 1 148 ? 10.930 -19.313 -14.973 1.00 79.81 148 TYR A C 1
ATOM 1242 O O . TYR A 1 148 ? 11.918 -19.462 -15.694 1.00 79.81 148 TYR A O 1
ATOM 1250 N N . GLU A 1 149 ? 10.397 -20.305 -14.273 1.00 74.94 149 GLU A N 1
ATOM 1251 C CA . GLU A 1 149 ? 10.788 -21.695 -14.479 1.00 74.94 149 GLU A CA 1
ATOM 1252 C C . GLU A 1 149 ? 9.744 -22.364 -15.373 1.00 74.94 149 GLU A C 1
ATOM 1254 O O . GLU A 1 149 ? 8.533 -22.228 -15.168 1.00 74.94 149 GLU A O 1
ATOM 1259 N N . LYS A 1 150 ? 10.225 -23.051 -16.413 1.00 72.38 150 LYS A N 1
ATOM 1260 C CA . LYS A 1 150 ? 9.385 -23.849 -17.305 1.00 72.38 150 LYS A CA 1
ATOM 1261 C C . LYS A 1 150 ? 9.384 -25.291 -16.815 1.00 72.38 150 LYS A C 1
ATOM 1263 O O . LYS A 1 150 ? 10.409 -25.964 -16.889 1.00 72.38 150 LYS A O 1
ATOM 1268 N N . HIS A 1 151 ? 8.225 -25.776 -16.389 1.00 67.81 151 HIS A N 1
ATOM 1269 C CA . HIS A 1 151 ? 7.981 -27.197 -16.158 1.00 67.81 151 HIS A CA 1
ATOM 1270 C C . HIS A 1 151 ? 7.009 -27.704 -17.231 1.00 67.81 151 HIS A C 1
ATOM 1272 O O . HIS A 1 151 ? 5.792 -27.538 -17.141 1.00 67.81 151 HIS A O 1
ATOM 1278 N N . GLY A 1 152 ? 7.558 -28.282 -18.303 1.00 67.44 152 GLY A N 1
ATOM 1279 C CA . GLY A 1 152 ? 6.773 -28.695 -19.471 1.00 67.44 152 GLY A CA 1
ATOM 1280 C C . GLY A 1 152 ? 6.165 -27.495 -20.209 1.00 67.44 152 GLY A C 1
ATOM 1281 O O . GLY A 1 152 ? 6.887 -26.585 -20.611 1.00 67.44 152 GLY A O 1
ATOM 1282 N N . LYS A 1 153 ? 4.835 -27.485 -20.394 1.00 64.81 153 LYS A N 1
ATOM 1283 C CA . LYS A 1 153 ? 4.089 -26.356 -20.995 1.00 64.81 153 LYS A CA 1
ATOM 1284 C C . LYS A 1 153 ? 3.695 -25.270 -19.984 1.00 64.81 153 LYS A C 1
ATOM 1286 O O . LYS A 1 153 ? 3.171 -24.235 -20.389 1.00 64.81 153 LYS A O 1
ATOM 1291 N N . VAL A 1 154 ? 3.919 -25.493 -18.688 1.00 59.94 154 VAL A N 1
ATOM 1292 C CA . VAL A 1 154 ? 3.514 -24.560 -17.634 1.00 59.94 154 VAL A CA 1
ATOM 1293 C C . VAL A 1 154 ? 4.703 -23.688 -17.246 1.00 59.94 154 VAL A C 1
ATOM 1295 O O . VAL A 1 154 ? 5.786 -24.182 -16.931 1.00 59.94 154 VAL A O 1
ATOM 1298 N N . THR A 1 155 ? 4.486 -22.377 -17.282 1.00 64.25 155 THR A N 1
ATOM 1299 C CA . THR A 1 155 ? 5.449 -21.379 -16.815 1.00 64.25 155 THR A CA 1
ATOM 1300 C C . THR A 1 155 ? 5.005 -20.913 -15.434 1.00 64.25 155 THR A C 1
ATOM 1302 O O . THR A 1 155 ? 3.925 -20.338 -15.308 1.00 64.25 155 THR A O 1
ATOM 1305 N N . THR A 1 156 ? 5.800 -21.170 -14.396 1.00 68.75 156 THR A N 1
ATOM 1306 C CA . THR A 1 156 ? 5.458 -20.798 -13.013 1.00 68.75 156 THR A CA 1
ATOM 1307 C C . THR A 1 156 ? 6.496 -19.869 -12.399 1.00 68.75 156 THR A C 1
ATOM 1309 O O . THR A 1 156 ? 7.691 -19.966 -12.678 1.00 68.75 156 THR A O 1
ATOM 1312 N N . ILE A 1 157 ? 6.032 -18.971 -11.525 1.00 68.81 157 ILE A N 1
ATOM 1313 C CA . ILE A 1 157 ? 6.897 -18.176 -10.650 1.00 68.81 157 ILE A CA 1
ATOM 1314 C C . ILE A 1 157 ? 7.126 -18.985 -9.377 1.00 68.81 157 ILE A C 1
ATOM 1316 O O . ILE A 1 157 ? 6.262 -19.046 -8.506 1.00 68.81 157 ILE A O 1
ATOM 1320 N N . THR A 1 158 ? 8.294 -19.601 -9.256 1.00 61.38 158 THR A N 1
ATOM 1321 C CA . THR A 1 158 ? 8.631 -20.475 -8.121 1.00 61.38 158 THR A CA 1
ATOM 1322 C C . THR A 1 158 ? 8.819 -19.678 -6.832 1.00 61.38 158 THR A C 1
ATOM 1324 O O . THR A 1 158 ? 8.512 -20.143 -5.735 1.00 61.38 158 THR A O 1
ATOM 1327 N N . LYS A 1 159 ? 9.322 -18.441 -6.948 1.00 66.50 159 LYS A N 1
ATOM 1328 C CA . LYS A 1 159 ? 9.556 -17.557 -5.807 1.00 66.50 159 LYS A CA 1
ATOM 1329 C C . LYS A 1 159 ? 9.521 -16.096 -6.222 1.00 66.50 159 LYS A C 1
ATOM 1331 O O . LYS A 1 159 ? 10.271 -15.675 -7.099 1.00 66.50 159 LYS A O 1
ATOM 1336 N N . MET A 1 160 ? 8.703 -15.307 -5.530 1.00 69.44 160 MET A N 1
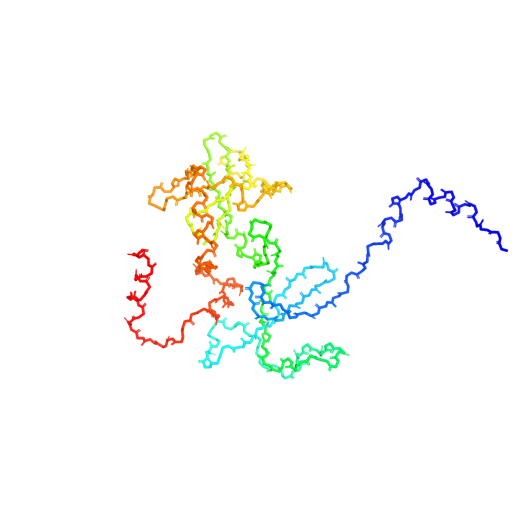ATOM 1337 C CA . MET A 1 160 ? 8.754 -13.855 -5.672 1.00 69.44 160 MET A CA 1
ATOM 1338 C C . MET A 1 160 ? 10.131 -13.340 -5.236 1.00 69.44 160 MET A C 1
ATOM 1340 O O . MET A 1 160 ? 10.617 -13.738 -4.165 1.00 69.44 160 MET A O 1
ATOM 1344 N N . PRO A 1 161 ? 10.779 -12.473 -6.034 1.00 71.00 161 PRO A N 1
ATOM 1345 C CA . PRO A 1 161 ? 12.044 -11.885 -5.641 1.00 71.00 161 PRO A CA 1
ATOM 1346 C C . PRO A 1 161 ? 11.855 -11.119 -4.332 1.00 71.00 161 PRO A C 1
ATOM 1348 O O . PRO A 1 161 ? 10.887 -10.382 -4.143 1.00 71.00 161 PRO A O 1
ATOM 1351 N N . LYS A 1 162 ? 12.780 -11.330 -3.393 1.00 69.62 162 LYS A N 1
ATOM 1352 C CA . LYS A 1 162 ? 12.794 -10.550 -2.158 1.00 69.62 162 LYS A CA 1
ATOM 1353 C C . LYS A 1 162 ? 13.188 -9.122 -2.504 1.00 69.62 162 LYS A C 1
ATOM 1355 O O . LYS A 1 162 ? 14.144 -8.922 -3.250 1.00 69.62 162 LYS A O 1
ATOM 1360 N N . VAL A 1 163 ? 12.492 -8.161 -1.907 1.00 68.75 163 VAL A N 1
ATOM 1361 C CA . VAL A 1 163 ? 12.871 -6.750 -1.989 1.00 68.75 163 VAL A CA 1
ATOM 1362 C C . VAL A 1 163 ? 14.317 -6.595 -1.478 1.00 68.75 163 VAL A C 1
ATOM 1364 O O . VAL A 1 163 ? 14.622 -7.105 -0.391 1.00 68.75 163 VAL A O 1
ATOM 1367 N N . PRO A 1 164 ? 15.226 -5.966 -2.248 1.00 72.25 164 PRO A N 1
ATOM 1368 C CA . PRO A 1 164 ? 16.603 -5.732 -1.843 1.00 72.25 164 PRO A CA 1
ATOM 1369 C C . PRO A 1 164 ? 16.681 -5.010 -0.500 1.00 72.25 164 PRO A C 1
ATOM 1371 O O . PRO A 1 164 ? 15.943 -4.062 -0.252 1.00 72.25 164 PRO A O 1
ATOM 1374 N N . LYS A 1 165 ? 17.627 -5.418 0.353 1.00 68.88 165 LYS A N 1
ATOM 1375 C CA . LYS A 1 165 ? 17.841 -4.772 1.660 1.00 68.88 165 LYS A CA 1
ATOM 1376 C C . LYS A 1 165 ? 18.279 -3.307 1.547 1.00 68.88 165 LYS A C 1
ATOM 1378 O O . LYS A 1 165 ? 18.034 -2.542 2.468 1.00 68.88 165 LYS A O 1
ATOM 1383 N N . ASN A 1 166 ? 18.910 -2.943 0.430 1.00 73.06 166 ASN A N 1
ATOM 1384 C CA . ASN A 1 166 ? 19.480 -1.615 0.189 1.00 73.06 166 ASN A CA 1
ATOM 1385 C C . ASN A 1 166 ? 18.592 -0.750 -0.716 1.00 73.06 166 ASN A C 1
ATOM 1387 O O . ASN A 1 166 ? 19.085 0.209 -1.302 1.00 73.06 166 ASN A O 1
ATOM 1391 N N . LEU A 1 167 ? 17.318 -1.120 -0.880 1.00 76.44 167 LEU A N 1
ATOM 1392 C CA . LEU A 1 167 ? 16.393 -0.359 -1.706 1.00 76.44 167 LEU A CA 1
ATOM 1393 C C . LEU A 1 167 ? 16.213 1.048 -1.116 1.00 76.44 167 LEU A C 1
ATOM 1395 O O . LEU A 1 167 ? 15.779 1.194 0.027 1.00 76.44 167 LEU A O 1
ATOM 1399 N N . LYS A 1 168 ? 16.503 2.078 -1.908 1.00 78.88 168 LYS A N 1
ATOM 1400 C CA . LYS A 1 168 ? 16.373 3.498 -1.544 1.00 78.88 168 LYS A CA 1
ATOM 1401 C C . LYS A 1 168 ? 14.936 4.026 -1.666 1.00 78.88 168 LYS A C 1
ATOM 1403 O O . LYS A 1 168 ? 14.702 5.226 -1.534 1.00 78.88 168 LYS A O 1
ATOM 1408 N N . GLY A 1 169 ? 13.973 3.139 -1.914 1.00 81.62 169 GLY A N 1
ATOM 1409 C CA . GLY A 1 169 ? 12.554 3.460 -2.027 1.00 81.62 169 GLY A CA 1
ATOM 1410 C C . GLY A 1 169 ? 12.268 4.437 -3.164 1.00 81.62 169 GLY A C 1
ATOM 1411 O O . GLY A 1 169 ? 12.668 4.191 -4.296 1.00 81.62 169 GLY A O 1
ATOM 1412 N N . ILE A 1 170 ? 11.590 5.545 -2.866 1.00 79.50 170 ILE A N 1
ATOM 1413 C CA . ILE A 1 170 ? 11.265 6.605 -3.840 1.00 79.50 170 ILE A CA 1
ATOM 1414 C C . ILE A 1 170 ? 12.500 7.280 -4.472 1.00 79.50 170 ILE A C 1
ATOM 1416 O O . ILE A 1 170 ? 12.397 7.911 -5.524 1.00 79.50 170 ILE A O 1
ATOM 1420 N N . ASN A 1 171 ? 13.678 7.120 -3.861 1.00 82.62 171 ASN A N 1
ATOM 1421 C CA . ASN A 1 171 ? 14.944 7.647 -4.376 1.00 82.62 171 ASN A CA 1
ATOM 1422 C C . ASN A 1 171 ? 15.643 6.697 -5.363 1.00 82.62 171 ASN A C 1
ATOM 1424 O O . ASN A 1 171 ? 16.742 7.000 -5.821 1.00 82.62 171 ASN A O 1
ATOM 1428 N N . GLU A 1 172 ? 15.040 5.547 -5.671 1.00 86.12 172 GLU A N 1
ATOM 1429 C CA . GLU A 1 172 ? 15.475 4.696 -6.780 1.00 86.12 172 GLU A CA 1
ATOM 1430 C C . GLU A 1 172 ? 15.163 5.340 -8.139 1.00 86.12 172 GLU A C 1
ATOM 1432 O O . GLU A 1 172 ? 14.470 6.363 -8.233 1.00 86.12 172 GLU A O 1
ATOM 1437 N N . ASP A 1 173 ? 15.658 4.705 -9.201 1.00 88.69 173 ASP A N 1
ATOM 1438 C CA . ASP A 1 173 ? 15.259 5.017 -10.569 1.00 88.69 173 ASP A CA 1
ATOM 1439 C C . ASP A 1 173 ? 13.744 4.857 -10.723 1.00 88.69 173 ASP A C 1
ATOM 1441 O O . ASP A 1 173 ? 13.187 3.771 -10.508 1.00 88.69 173 ASP A O 1
ATOM 1445 N N . LEU A 1 174 ? 13.081 5.949 -11.106 1.00 91.75 174 LEU A N 1
ATOM 1446 C CA . LEU A 1 174 ? 11.647 5.958 -11.346 1.00 91.75 174 LEU A CA 1
ATOM 1447 C C . LEU A 1 174 ? 11.334 5.429 -12.742 1.00 91.75 174 LEU A C 1
ATOM 1449 O O . LEU A 1 174 ? 12.051 5.676 -13.712 1.00 91.75 174 LEU A O 1
ATOM 1453 N N . TRP A 1 175 ? 10.233 4.699 -12.830 1.00 92.25 175 TRP A N 1
ATOM 1454 C CA . TRP A 1 175 ? 9.708 4.139 -14.062 1.00 92.25 175 TRP A CA 1
ATOM 1455 C C . TRP A 1 175 ? 8.308 4.676 -14.292 1.00 92.25 175 TRP A C 1
ATOM 1457 O O . TRP A 1 175 ? 7.447 4.576 -13.421 1.00 92.25 175 TRP A O 1
ATOM 1467 N N . PHE A 1 176 ? 8.083 5.207 -15.482 1.00 90.62 176 PHE A N 1
ATOM 1468 C CA . PHE A 1 176 ? 6.774 5.607 -15.953 1.00 90.62 176 PHE A CA 1
ATOM 1469 C C . PHE A 1 176 ? 6.095 4.423 -16.642 1.00 90.62 176 PHE A C 1
ATOM 1471 O O . PHE A 1 176 ? 6.705 3.756 -17.481 1.00 90.62 176 PHE A O 1
ATOM 1478 N N . HIS A 1 177 ? 4.841 4.164 -16.296 1.00 88.88 177 HIS A N 1
ATOM 1479 C CA . HIS A 1 177 ? 3.978 3.211 -16.975 1.00 88.88 177 HIS A CA 1
ATOM 1480 C C . HIS A 1 177 ? 2.932 3.972 -17.778 1.00 88.88 177 HIS A C 1
ATOM 1482 O O . HIS A 1 177 ? 2.097 4.677 -17.211 1.00 88.88 177 HIS A O 1
ATOM 1488 N N . ASN A 1 178 ? 2.979 3.811 -19.095 1.00 85.06 178 ASN A N 1
ATOM 1489 C CA . ASN A 1 178 ? 1.971 4.377 -19.972 1.00 85.06 178 ASN A CA 1
ATOM 1490 C C . ASN A 1 178 ? 0.762 3.419 -20.026 1.00 85.06 178 ASN A C 1
ATOM 1492 O O . ASN A 1 178 ? 0.941 2.285 -20.478 1.00 85.06 178 ASN A O 1
ATOM 1496 N N . PRO A 1 179 ? -0.442 3.841 -19.596 1.00 80.56 179 PRO A N 1
ATOM 1497 C CA . PRO A 1 179 ? -1.625 2.978 -19.582 1.00 80.56 179 PRO A CA 1
ATOM 1498 C C . PRO A 1 179 ? -2.088 2.571 -20.989 1.00 80.56 179 PRO A C 1
ATOM 1500 O O . PRO A 1 179 ? -2.600 1.469 -21.157 1.00 80.56 179 PRO A O 1
ATOM 1503 N N . ASP A 1 180 ? -1.863 3.412 -22.000 1.00 83.06 180 ASP A N 1
ATOM 1504 C CA . ASP A 1 180 ? -2.340 3.184 -23.369 1.00 83.06 180 ASP A CA 1
ATOM 1505 C C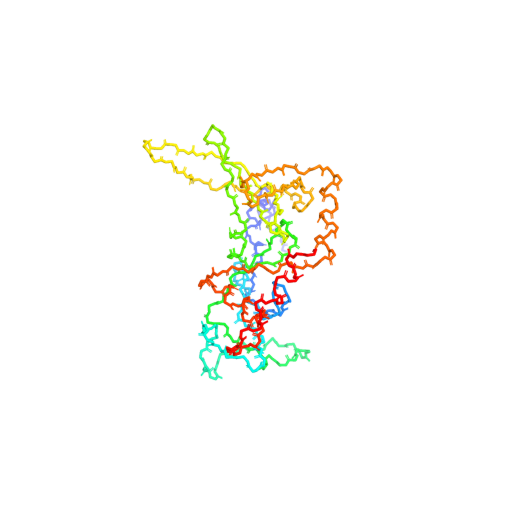 . ASP A 1 180 ? -1.470 2.167 -24.110 1.00 83.06 180 ASP A C 1
ATOM 1507 O O . ASP A 1 180 ? -1.954 1.341 -24.880 1.00 83.06 180 ASP A O 1
ATOM 1511 N N . THR A 1 181 ? -0.158 2.222 -23.876 1.00 81.81 181 THR A N 1
ATOM 1512 C CA . THR A 1 181 ? 0.811 1.337 -24.546 1.00 81.81 181 THR A CA 1
ATOM 1513 C C . THR A 1 181 ? 1.238 0.157 -23.680 1.00 81.81 181 THR A C 1
ATOM 1515 O O . THR A 1 181 ? 1.888 -0.761 -24.177 1.00 81.81 181 THR A O 1
ATOM 1518 N N . LEU A 1 182 ? 0.898 0.172 -22.388 1.00 79.25 182 LEU A N 1
ATOM 1519 C CA . LEU A 1 182 ? 1.323 -0.787 -21.362 1.00 79.25 182 LEU A CA 1
ATOM 1520 C C . LEU A 1 182 ? 2.851 -0.916 -21.209 1.00 79.25 182 LEU A C 1
ATOM 1522 O O . LEU A 1 182 ? 3.349 -1.858 -20.586 1.00 79.25 182 LEU A O 1
ATOM 1526 N N . VAL A 1 183 ? 3.616 0.039 -21.744 1.00 85.06 183 VAL A N 1
ATOM 1527 C CA . VAL A 1 183 ? 5.081 0.029 -21.709 1.00 85.06 183 VAL A CA 1
ATOM 1528 C C . VAL A 1 183 ? 5.593 0.712 -20.443 1.00 85.06 183 VAL A C 1
ATOM 1530 O O . VAL A 1 183 ? 5.088 1.754 -20.020 1.00 85.06 183 VAL A O 1
ATOM 1533 N N . TYR A 1 184 ? 6.640 0.129 -19.857 1.00 86.25 184 TYR A N 1
ATOM 1534 C CA . TYR A 1 184 ? 7.427 0.746 -18.793 1.00 86.25 184 TYR A CA 1
ATOM 1535 C C . TYR A 1 184 ? 8.652 1.446 -19.380 1.00 86.25 184 TYR A C 1
ATOM 1537 O O . TYR A 1 184 ? 9.453 0.825 -20.082 1.00 86.25 184 TYR A O 1
ATOM 1545 N N . ARG A 1 185 ? 8.834 2.722 -19.045 1.00 90.69 185 ARG A N 1
ATOM 1546 C CA . ARG A 1 185 ? 9.979 3.540 -19.452 1.00 90.69 185 ARG A CA 1
ATOM 1547 C C . ARG A 1 185 ? 10.703 4.061 -18.220 1.00 90.69 185 ARG A C 1
ATOM 1549 O O . ARG A 1 185 ? 10.077 4.660 -17.353 1.00 90.69 185 ARG A O 1
ATOM 1556 N N . GLN A 1 186 ? 12.016 3.877 -18.156 1.00 92.06 186 GLN A N 1
ATOM 1557 C CA . GLN A 1 186 ? 12.820 4.519 -17.121 1.00 92.06 186 GLN A CA 1
ATOM 1558 C C . GLN A 1 186 ? 12.834 6.035 -17.341 1.00 92.06 186 GLN A C 1
ATOM 1560 O O . GLN A 1 186 ? 13.040 6.500 -18.462 1.00 92.06 186 GLN A O 1
ATOM 1565 N N . MET A 1 187 ? 12.588 6.793 -16.279 1.00 91.75 187 MET A N 1
ATOM 1566 C CA . MET A 1 187 ? 12.577 8.252 -16.316 1.00 91.75 187 MET A CA 1
ATOM 1567 C C . MET A 1 187 ? 14.002 8.804 -16.272 1.00 91.75 187 MET A C 1
ATOM 1569 O O . MET A 1 187 ? 14.885 8.228 -15.631 1.00 91.75 187 MET A O 1
ATOM 1573 N N . GLY A 1 188 ? 14.218 9.941 -16.934 1.00 91.31 188 GLY A N 1
ATOM 1574 C CA . GLY A 1 188 ? 15.466 10.696 -16.799 1.00 91.31 188 GLY A CA 1
ATOM 1575 C C . GLY A 1 188 ? 15.612 11.305 -15.399 1.00 91.31 188 GLY A C 1
ATOM 1576 O O . GLY A 1 188 ? 14.631 11.438 -14.673 1.00 91.31 188 GLY A O 1
ATOM 1577 N N . VAL A 1 189 ? 16.826 11.716 -15.019 1.00 89.88 189 VAL A N 1
ATOM 1578 C CA . VAL A 1 189 ? 17.115 12.242 -13.666 1.00 89.88 189 VAL A CA 1
ATOM 1579 C C . VAL A 1 189 ? 16.250 13.462 -13.322 1.00 89.88 189 VAL A C 1
ATOM 1581 O O . VAL A 1 189 ? 15.631 13.492 -12.260 1.00 89.88 189 VAL A O 1
ATOM 1584 N N . GLU A 1 190 ? 16.151 14.437 -14.229 1.00 90.50 190 GLU A N 1
ATOM 1585 C CA . GLU A 1 190 ? 15.345 15.652 -14.028 1.00 90.50 190 GLU A CA 1
ATOM 1586 C C . GLU A 1 190 ? 13.838 15.362 -14.003 1.00 90.50 190 GLU A C 1
ATOM 1588 O O . GLU A 1 190 ? 13.096 15.911 -13.191 1.00 90.50 190 GLU A O 1
ATOM 1593 N N . GLU A 1 191 ? 13.379 14.464 -14.878 1.00 91.25 191 GLU A N 1
ATOM 1594 C CA . GLU A 1 191 ? 11.981 14.029 -14.943 1.00 91.25 191 GLU A CA 1
ATOM 1595 C C . GLU A 1 191 ? 11.573 13.326 -13.644 1.00 91.25 191 GLU A C 1
ATOM 1597 O O . GLU A 1 191 ? 10.530 13.632 -13.067 1.00 91.25 191 GLU A O 1
ATOM 1602 N N . ALA A 1 192 ? 12.432 12.430 -13.152 1.00 90.75 192 ALA A N 1
ATOM 1603 C CA . ALA A 1 192 ? 12.235 11.732 -11.895 1.00 90.75 192 ALA A CA 1
ATOM 1604 C C . ALA A 1 192 ? 12.229 12.700 -10.706 1.00 90.75 192 ALA A C 1
ATOM 1606 O O . ALA A 1 192 ? 11.416 12.537 -9.802 1.00 90.75 192 ALA A O 1
ATOM 1607 N N . GLN A 1 193 ? 13.092 13.720 -10.704 1.00 90.62 193 GLN A N 1
ATOM 1608 C CA . GLN A 1 193 ? 13.125 14.718 -9.637 1.00 90.62 193 GLN A CA 1
ATOM 1609 C C . GLN A 1 193 ? 11.822 15.525 -9.565 1.00 90.62 193 GLN A C 1
ATOM 1611 O O . GLN A 1 193 ? 11.211 15.585 -8.500 1.00 90.62 193 GLN A O 1
ATOM 1616 N N . ARG A 1 194 ? 11.333 16.035 -10.703 1.00 89.25 194 ARG A N 1
ATOM 1617 C CA . ARG A 1 194 ? 10.037 16.736 -10.763 1.00 89.25 194 ARG A CA 1
ATOM 1618 C C . ARG A 1 194 ? 8.885 15.858 -10.289 1.00 89.25 194 ARG A C 1
ATOM 1620 O O . ARG A 1 194 ? 8.029 16.309 -9.539 1.00 89.25 194 ARG A O 1
ATOM 1627 N N . ALA A 1 195 ? 8.885 14.587 -10.680 1.00 87.50 195 ALA A N 1
ATOM 1628 C CA . ALA A 1 195 ? 7.860 13.643 -10.261 1.00 87.50 195 ALA A CA 1
ATOM 1629 C C . ALA A 1 195 ? 7.872 13.374 -8.744 1.00 87.50 195 ALA A C 1
ATOM 1631 O O . ALA A 1 195 ? 6.815 13.164 -8.149 1.00 87.50 195 ALA A O 1
ATOM 1632 N N . ARG A 1 196 ? 9.047 13.393 -8.098 1.00 87.88 196 ARG A N 1
ATOM 1633 C CA . ARG A 1 196 ? 9.157 13.293 -6.631 1.00 87.88 196 ARG A CA 1
ATOM 1634 C C . ARG A 1 196 ? 8.573 14.519 -5.942 1.00 87.88 196 ARG A C 1
ATOM 1636 O O . ARG A 1 196 ? 7.766 14.354 -5.034 1.00 87.88 196 ARG A O 1
ATOM 1643 N N . GLU A 1 197 ? 8.933 15.710 -6.407 1.00 88.31 197 GLU A N 1
ATOM 1644 C CA . GLU A 1 197 ? 8.415 16.982 -5.884 1.00 88.31 197 GLU A CA 1
ATOM 1645 C C . GLU A 1 197 ? 6.893 17.076 -6.056 1.00 88.31 197 GLU A C 1
ATOM 1647 O O . GLU A 1 197 ? 6.175 17.465 -5.137 1.00 88.31 197 GLU A O 1
ATOM 1652 N N . GLU A 1 198 ? 6.374 16.635 -7.202 1.00 86.12 198 GLU A N 1
ATOM 1653 C CA . GLU A 1 198 ? 4.937 16.573 -7.455 1.00 86.12 198 GLU A CA 1
ATOM 1654 C C . GLU A 1 198 ? 4.227 15.596 -6.504 1.00 86.12 198 GLU A C 1
ATOM 1656 O O . GLU A 1 198 ? 3.176 15.927 -5.951 1.00 86.12 198 GLU A O 1
ATOM 1661 N N . MET A 1 199 ? 4.793 14.403 -6.283 1.00 83.94 199 MET A N 1
ATOM 1662 C CA . MET A 1 199 ? 4.246 13.429 -5.331 1.00 83.94 199 MET A CA 1
ATOM 1663 C C . MET A 1 199 ? 4.281 13.939 -3.886 1.00 83.94 199 MET A C 1
ATOM 1665 O O . MET A 1 199 ? 3.381 13.625 -3.109 1.00 83.94 199 MET A O 1
ATOM 1669 N N . GLU A 1 200 ? 5.297 14.717 -3.518 1.00 82.44 200 GLU A N 1
ATOM 1670 C CA . GLU A 1 200 ? 5.380 15.358 -2.206 1.00 82.44 200 GLU A CA 1
ATOM 1671 C C . GLU A 1 200 ? 4.318 16.461 -2.056 1.00 82.44 200 GLU A C 1
ATOM 1673 O O . GLU A 1 200 ? 3.630 16.518 -1.035 1.00 82.44 200 GLU A O 1
ATOM 1678 N N . GLY A 1 201 ? 4.115 17.276 -3.096 1.00 72.44 201 GLY A N 1
ATOM 1679 C CA . GLY A 1 201 ? 3.169 18.395 -3.095 1.00 72.44 201 GLY A CA 1
ATOM 1680 C C . GLY A 1 201 ? 1.691 18.000 -3.195 1.00 72.44 201 GLY A C 1
ATOM 1681 O O . GLY A 1 201 ? 0.851 18.601 -2.526 1.00 72.44 201 GLY A O 1
ATOM 1682 N N . LYS A 1 202 ? 1.342 16.982 -3.995 1.00 68.25 202 LYS A N 1
ATOM 1683 C CA . LYS A 1 202 ? -0.057 16.536 -4.193 1.00 68.25 202 LYS A CA 1
ATOM 1684 C C . LYS A 1 202 ? -0.597 15.677 -3.043 1.00 68.25 202 LYS A C 1
ATOM 1686 O O . LYS A 1 202 ? -1.786 15.358 -3.012 1.00 68.25 202 LYS A O 1
ATOM 1691 N N . GLY A 1 203 ? 0.246 15.326 -2.073 1.00 59.44 203 GLY A N 1
ATOM 1692 C CA . GLY A 1 203 ? -0.133 14.463 -0.964 1.00 59.44 203 GLY A CA 1
ATOM 1693 C C . GLY A 1 203 ? -0.434 13.028 -1.408 1.00 59.44 203 GLY A C 1
ATOM 1694 O O . GLY A 1 203 ? -0.096 12.583 -2.503 1.00 59.44 203 GLY A O 1
ATOM 1695 N N . ARG A 1 204 ? -1.045 12.251 -0.510 1.00 64.19 204 ARG A N 1
ATOM 1696 C CA . ARG A 1 204 ? -1.302 10.826 -0.750 1.00 64.19 204 ARG A CA 1
ATOM 1697 C C . ARG A 1 204 ? -2.388 10.681 -1.805 1.00 64.19 204 ARG A C 1
ATOM 1699 O O . ARG A 1 204 ? -3.546 10.974 -1.514 1.00 64.19 204 ARG A O 1
ATOM 1706 N N . ASN A 1 205 ? -2.046 10.148 -2.972 1.00 58.12 205 ASN A N 1
ATOM 1707 C CA . ASN A 1 205 ? -3.086 9.644 -3.850 1.00 58.12 205 ASN A CA 1
ATOM 1708 C C . ASN A 1 205 ? -3.677 8.396 -3.199 1.00 58.12 205 ASN A C 1
ATOM 1710 O O . ASN A 1 205 ? -2.951 7.453 -2.850 1.00 58.12 205 ASN A O 1
ATOM 1714 N N . ILE A 1 206 ? -4.979 8.426 -2.951 1.00 55.41 206 ILE A N 1
ATOM 1715 C CA . ILE A 1 206 ? -5.620 7.319 -2.269 1.00 55.41 206 ILE A CA 1
ATOM 1716 C C . ILE A 1 206 ? -5.839 6.223 -3.298 1.00 55.41 206 ILE A C 1
ATOM 1718 O O . ILE A 1 206 ? -6.457 6.439 -4.336 1.00 55.41 206 ILE A O 1
ATOM 1722 N N . TRP A 1 207 ? -5.284 5.046 -3.021 1.00 59.12 207 TRP A N 1
ATOM 1723 C CA . TRP A 1 207 ? -5.493 3.884 -3.865 1.00 59.12 207 TRP A CA 1
ATOM 1724 C C . TRP A 1 207 ? -6.978 3.530 -3.871 1.00 59.12 207 TRP A C 1
ATOM 1726 O O . TRP A 1 207 ? -7.511 3.090 -2.853 1.00 59.12 207 TRP A O 1
ATOM 1736 N N . TYR A 1 208 ? -7.634 3.734 -5.009 1.00 55.12 208 TYR A N 1
ATOM 1737 C CA . TYR A 1 208 ? -9.025 3.364 -5.209 1.00 55.12 208 TYR A CA 1
ATOM 1738 C C . TYR A 1 208 ? -9.081 2.235 -6.231 1.00 55.12 208 TYR A C 1
ATOM 1740 O O . TYR A 1 208 ? -8.779 2.418 -7.406 1.00 55.12 208 TYR A O 1
ATOM 1748 N N . GLU A 1 209 ? -9.412 1.045 -5.753 1.00 62.19 209 GLU A N 1
ATOM 1749 C CA . GLU A 1 209 ? -9.707 -0.110 -6.587 1.00 62.19 209 GLU A CA 1
ATOM 1750 C C . GLU A 1 209 ? -10.918 -0.818 -5.991 1.00 62.19 209 GLU A C 1
ATOM 1752 O O . GLU A 1 209 ? -11.074 -0.907 -4.765 1.00 62.19 209 GLU A O 1
ATOM 1757 N N . ASP A 1 210 ? -11.748 -1.368 -6.868 1.00 61.53 210 ASP A N 1
ATOM 1758 C CA . ASP A 1 210 ? -12.862 -2.201 -6.457 1.00 61.53 210 ASP A CA 1
ATOM 1759 C C . ASP A 1 210 ? -12.344 -3.548 -5.938 1.00 61.53 210 ASP A C 1
ATOM 1761 O O . ASP A 1 210 ? -11.384 -4.149 -6.441 1.00 61.53 210 ASP A O 1
ATOM 1765 N N . GLY A 1 211 ? -12.959 -4.026 -4.861 1.00 67.69 211 GLY A N 1
ATOM 1766 C CA . GLY A 1 211 ? -12.543 -5.271 -4.234 1.00 67.69 211 GLY A CA 1
ATOM 1767 C C . GLY A 1 211 ? -13.204 -5.522 -2.891 1.00 67.69 211 GLY A C 1
ATOM 1768 O O . GLY A 1 211 ? -13.587 -4.600 -2.171 1.00 67.69 211 GLY A O 1
ATOM 1769 N N . SER A 1 212 ? -13.322 -6.802 -2.550 1.00 78.50 212 SER A N 1
ATOM 1770 C CA . SER A 1 212 ? -13.945 -7.285 -1.315 1.00 78.50 212 SER A CA 1
ATOM 1771 C C . SER A 1 212 ? -12.975 -7.379 -0.129 1.00 78.50 212 SER A C 1
ATOM 1773 O O . SER A 1 212 ? -13.394 -7.741 0.970 1.00 78.50 212 SER A O 1
ATOM 1775 N N . GLU A 1 213 ? -11.693 -7.051 -0.326 1.00 83.81 213 GLU A N 1
ATOM 1776 C CA . GLU A 1 213 ? -10.660 -7.085 0.715 1.00 83.81 213 GLU A CA 1
ATOM 1777 C C . GLU A 1 213 ? -10.938 -6.058 1.822 1.00 83.81 213 GLU A C 1
ATOM 1779 O O . GLU A 1 213 ? -11.278 -4.906 1.552 1.00 83.81 213 GLU A O 1
ATOM 1784 N N . SER A 1 214 ? -10.730 -6.446 3.083 1.00 84.19 214 SER A N 1
ATOM 1785 C CA . SER A 1 214 ? -11.151 -5.659 4.251 1.00 84.19 214 SER A CA 1
ATOM 1786 C C . SER A 1 214 ? -10.574 -4.242 4.296 1.00 84.19 214 SER A C 1
ATOM 1788 O O . SER A 1 214 ? -11.284 -3.308 4.660 1.00 84.19 214 SER A O 1
ATOM 1790 N N . TYR A 1 215 ? -9.311 -4.041 3.899 1.00 86.19 215 TYR A N 1
ATOM 1791 C CA . TYR A 1 215 ? -8.731 -2.692 3.890 1.00 86.19 215 TYR A CA 1
ATOM 1792 C C . TYR A 1 215 ? -9.357 -1.785 2.828 1.00 86.19 215 TYR A C 1
ATOM 1794 O O . TYR A 1 215 ? -9.435 -0.583 3.055 1.00 86.19 215 TYR A O 1
ATOM 1802 N N . MET A 1 216 ? -9.827 -2.342 1.706 1.00 86.31 216 MET A N 1
ATOM 1803 C CA . MET A 1 216 ? -10.481 -1.567 0.650 1.00 86.31 216 MET A CA 1
ATOM 1804 C C . MET A 1 216 ? -11.840 -1.080 1.122 1.00 86.31 216 MET A C 1
ATOM 1806 O O . MET A 1 216 ? -12.159 0.088 0.941 1.00 86.31 216 MET A O 1
ATOM 1810 N N . LYS A 1 217 ? -12.595 -1.942 1.815 1.00 87.44 217 LYS A N 1
ATOM 1811 C CA . LYS A 1 217 ? -13.861 -1.553 2.449 1.00 87.44 217 LYS A CA 1
ATOM 1812 C C . LYS A 1 217 ? -13.660 -0.413 3.447 1.00 87.44 217 LYS A C 1
ATOM 1814 O O . LYS A 1 217 ? -14.414 0.553 3.461 1.00 87.44 217 LYS A O 1
ATOM 1819 N N . VAL A 1 218 ? -12.607 -0.508 4.265 1.00 86.62 218 VAL A N 1
ATOM 1820 C CA . VAL A 1 218 ? -12.229 0.544 5.222 1.00 86.62 218 VAL A CA 1
ATOM 1821 C C . VAL A 1 218 ? -11.832 1.833 4.502 1.00 86.62 218 VAL A C 1
ATOM 1823 O O . VAL A 1 218 ? -12.273 2.904 4.906 1.00 86.62 218 VAL A O 1
ATOM 1826 N N . GLN A 1 219 ? -11.024 1.752 3.442 1.00 85.06 219 GLN A N 1
ATOM 1827 C CA . GLN A 1 219 ? -10.640 2.915 2.640 1.00 85.06 219 GLN A CA 1
ATOM 1828 C C . GLN A 1 219 ? -11.872 3.572 2.006 1.00 85.06 219 GLN A C 1
ATOM 1830 O O . GLN A 1 219 ? -12.094 4.756 2.243 1.00 85.06 219 GLN A O 1
ATOM 1835 N N . ARG A 1 220 ? -12.730 2.818 1.310 1.00 84.81 220 ARG A N 1
ATOM 1836 C CA . ARG A 1 220 ? -13.987 3.325 0.731 1.00 84.81 220 ARG A CA 1
ATOM 1837 C C . ARG A 1 220 ? -14.876 3.987 1.779 1.00 84.81 220 ARG A C 1
ATOM 1839 O O . ARG A 1 220 ? -15.284 5.131 1.592 1.00 84.81 220 ARG A O 1
ATOM 1846 N N . TYR A 1 221 ? -15.069 3.351 2.935 1.00 84.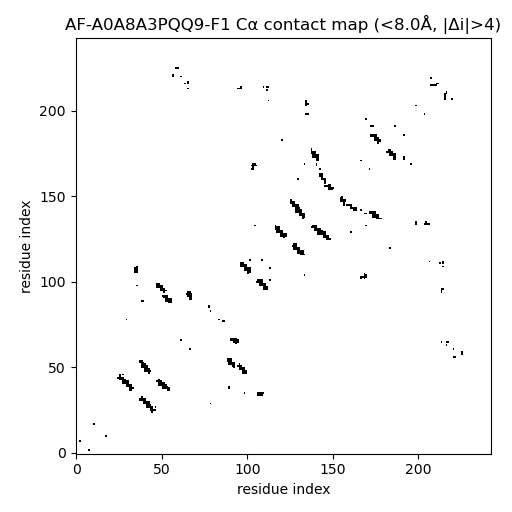81 221 TYR A N 1
ATOM 1847 C CA . TYR A 1 221 ? -15.846 3.918 4.042 1.00 84.81 221 TYR A CA 1
ATOM 1848 C C . TYR A 1 221 ? -15.288 5.239 4.605 1.00 84.81 221 TYR A C 1
ATOM 1850 O O . TYR A 1 221 ? -16.020 6.019 5.218 1.00 84.81 221 TYR A O 1
ATOM 1858 N N . LEU A 1 222 ? -13.995 5.506 4.435 1.00 83.19 222 LEU A N 1
ATOM 1859 C CA . LEU A 1 222 ? -13.375 6.758 4.870 1.00 83.19 222 LEU A CA 1
ATOM 1860 C C . LEU A 1 222 ? -13.364 7.831 3.773 1.00 83.19 222 LEU A C 1
ATOM 1862 O O . LEU A 1 222 ? -13.262 9.009 4.105 1.00 83.19 222 LEU A O 1
ATOM 1866 N N . ILE A 1 223 ? -13.454 7.438 2.499 1.00 75.94 223 ILE A N 1
ATOM 1867 C CA . ILE A 1 223 ? -13.246 8.326 1.347 1.00 75.94 223 ILE A CA 1
ATOM 1868 C C . ILE A 1 223 ? -14.550 8.685 0.645 1.00 75.94 223 ILE A C 1
ATOM 1870 O O . ILE A 1 223 ? -14.723 9.853 0.310 1.00 75.94 223 ILE A O 1
ATOM 1874 N N . GLU A 1 224 ? -15.439 7.717 0.362 1.00 63.00 224 GLU A N 1
ATOM 1875 C CA . GLU A 1 224 ? -16.548 8.028 -0.554 1.00 63.00 224 GLU A CA 1
ATOM 1876 C C . GLU A 1 224 ? -17.474 9.068 0.094 1.00 63.00 224 GLU A C 1
ATOM 1878 O O . GLU A 1 224 ? -17.789 8.959 1.285 1.00 63.00 224 GLU A O 1
ATOM 1883 N N . PRO A 1 225 ? -17.892 10.095 -0.653 1.00 53.38 225 PRO A N 1
ATOM 1884 C CA . PRO A 1 225 ? -18.821 11.085 -0.143 1.00 53.38 225 PRO A CA 1
ATOM 1885 C C . PRO A 1 225 ? -20.192 10.457 0.134 1.00 53.38 225 PRO A C 1
ATOM 1887 O O . PRO A 1 225 ? -20.585 9.459 -0.469 1.00 53.38 225 PRO A O 1
ATOM 1890 N N . ILE A 1 226 ? -20.941 11.074 1.048 1.00 44.53 226 ILE A N 1
ATOM 1891 C CA . ILE A 1 226 ? -22.346 10.746 1.295 1.00 44.53 226 ILE A CA 1
ATOM 1892 C C . ILE A 1 226 ? -23.134 11.184 0.057 1.00 44.53 226 ILE A C 1
ATOM 1894 O O . ILE A 1 226 ? -23.532 12.339 -0.034 1.00 44.53 226 ILE A O 1
ATOM 1898 N N . TYR A 1 227 ? -23.356 10.292 -0.902 1.00 39.09 227 TYR A N 1
ATOM 1899 C CA . TYR A 1 227 ? -24.394 10.503 -1.904 1.00 39.09 227 TYR A CA 1
ATOM 1900 C C . TYR A 1 227 ? -25.283 9.266 -1.979 1.00 39.09 227 TYR A C 1
ATOM 1902 O O . TYR A 1 227 ? -24.860 8.174 -2.355 1.00 39.09 227 TYR A O 1
ATOM 1910 N N . GLY A 1 228 ? -26.550 9.472 -1.604 1.00 36.41 228 GLY A N 1
ATOM 1911 C CA . GLY A 1 228 ? -27.651 8.727 -2.200 1.00 36.41 228 GLY A CA 1
ATOM 1912 C C . GLY A 1 228 ? -27.669 8.938 -3.722 1.00 36.41 228 GLY A C 1
ATOM 1913 O O . GLY A 1 228 ? -26.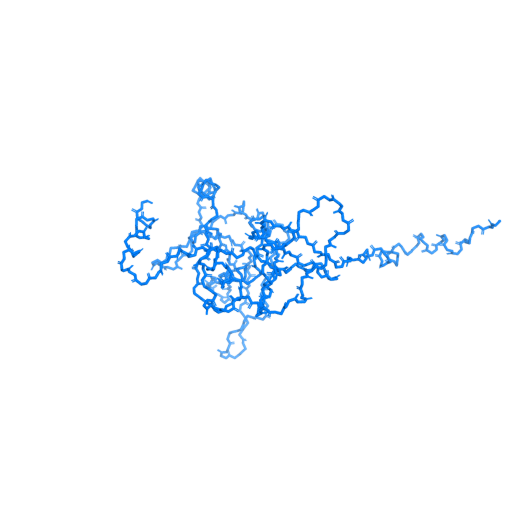901 9.743 -4.250 1.00 36.41 228 GLY A O 1
ATOM 1914 N N . PRO A 1 229 ? -28.516 8.210 -4.457 1.00 39.03 229 PRO A N 1
ATOM 1915 C CA . PRO A 1 229 ? -28.449 8.186 -5.908 1.00 39.03 229 PRO A CA 1
ATOM 1916 C C . PRO A 1 229 ? -28.873 9.548 -6.476 1.00 39.03 229 PRO A C 1
ATOM 1918 O O . PRO A 1 229 ? -30.058 9.862 -6.527 1.00 39.03 229 PRO A O 1
ATOM 1921 N N . SER A 1 230 ? -27.919 10.355 -6.931 1.00 40.81 230 SER A N 1
ATOM 1922 C CA . SER A 1 230 ? -28.184 11.457 -7.857 1.00 40.81 230 SER A CA 1
ATOM 1923 C C . SER A 1 230 ? -26.987 11.649 -8.783 1.00 40.81 230 SER A C 1
ATOM 1925 O O . SER A 1 230 ? -25.859 11.837 -8.333 1.00 40.81 230 SER A O 1
ATOM 1927 N N . ASN A 1 231 ? -27.269 11.580 -10.081 1.00 42.88 231 ASN A N 1
ATOM 1928 C CA . ASN A 1 231 ? -26.364 11.497 -11.231 1.00 42.88 231 ASN A CA 1
ATOM 1929 C C . ASN A 1 231 ? -25.411 12.698 -11.463 1.00 42.88 231 ASN A C 1
ATOM 1931 O O . ASN A 1 231 ? -24.982 12.908 -12.589 1.00 42.88 231 ASN A O 1
ATOM 1935 N N . GLU A 1 232 ? -25.034 13.474 -10.447 1.00 42.16 232 GLU A N 1
ATOM 1936 C CA . GLU A 1 232 ? -24.181 14.670 -10.614 1.00 42.16 232 GLU A CA 1
ATOM 1937 C C . GLU A 1 232 ? -22.701 14.449 -10.249 1.00 42.16 232 GLU A C 1
ATOM 1939 O O . GLU A 1 232 ? -21.851 15.293 -10.525 1.00 42.16 232 GLU A O 1
ATOM 1944 N N . THR A 1 233 ? -22.332 13.312 -9.648 1.00 44.62 233 THR A N 1
ATOM 1945 C CA . THR A 1 233 ? -20.947 13.092 -9.178 1.00 44.62 233 THR A CA 1
ATOM 1946 C C . THR A 1 233 ? -19.985 12.599 -10.266 1.00 44.62 233 THR A C 1
ATOM 1948 O O . THR A 1 233 ? -18.771 12.653 -10.069 1.00 44.62 233 THR A O 1
ATOM 1951 N N . ALA A 1 234 ? -20.494 12.156 -11.420 1.00 43.22 234 ALA A N 1
ATOM 1952 C CA . ALA A 1 234 ? -19.659 11.689 -12.528 1.00 43.22 234 ALA A CA 1
ATOM 1953 C C . ALA A 1 234 ? -18.857 12.829 -13.188 1.00 43.22 234 ALA A C 1
ATOM 1955 O O . ALA A 1 234 ? -17.728 12.607 -13.621 1.00 43.22 234 ALA A O 1
ATOM 1956 N N . GLU A 1 235 ? -19.380 14.060 -13.190 1.00 41.44 235 GLU A N 1
ATOM 1957 C CA . GLU A 1 235 ? -18.703 15.203 -13.821 1.00 41.44 235 GLU A CA 1
ATOM 1958 C C . GLU A 1 235 ? -17.567 15.772 -12.956 1.00 41.44 235 GLU A C 1
ATOM 1960 O O . GLU A 1 235 ? -16.530 16.183 -13.472 1.00 41.44 235 GLU A O 1
ATOM 1965 N N . ARG A 1 236 ? -17.671 15.699 -11.622 1.00 41.53 236 ARG A N 1
ATOM 1966 C CA . ARG A 1 236 ? -16.626 16.231 -10.724 1.00 41.53 236 ARG A CA 1
ATOM 1967 C C . ARG A 1 236 ? -15.359 15.382 -10.634 1.00 41.53 236 ARG A C 1
ATOM 1969 O O . ARG A 1 236 ? -14.317 15.899 -10.237 1.00 41.53 236 ARG A O 1
ATOM 1976 N N . ILE A 1 237 ? -15.426 14.101 -10.994 1.00 43.91 237 ILE A N 1
ATOM 1977 C CA . ILE A 1 237 ? -14.245 13.225 -11.039 1.00 43.91 237 ILE A CA 1
ATOM 1978 C C . ILE A 1 237 ? -13.472 13.425 -12.355 1.00 43.91 237 ILE A C 1
ATOM 1980 O O . ILE A 1 237 ? -12.248 13.296 -12.360 1.00 43.91 237 ILE A O 1
ATOM 1984 N N . GLN A 1 238 ? -14.137 13.825 -13.447 1.00 38.56 238 GLN A N 1
ATOM 1985 C CA . GLN A 1 238 ? -13.453 14.139 -14.708 1.00 38.56 238 GLN A CA 1
ATOM 1986 C C . GLN A 1 238 ? -12.610 15.420 -14.635 1.00 38.56 238 GLN A C 1
ATOM 1988 O O . GLN A 1 238 ? -11.508 15.437 -15.182 1.00 38.56 238 GLN A O 1
ATOM 1993 N N . ASP A 1 239 ? -13.042 16.436 -13.882 1.00 37.09 239 ASP A N 1
ATOM 1994 C CA . ASP A 1 239 ? -12.278 17.687 -13.721 1.00 37.09 239 ASP A CA 1
ATOM 1995 C C . ASP A 1 239 ? -10.935 17.510 -12.983 1.00 37.09 239 ASP A C 1
ATOM 1997 O O . ASP A 1 239 ? -10.026 18.324 -13.144 1.00 37.09 239 ASP A O 1
ATOM 2001 N N . TYR A 1 240 ? -10.771 16.429 -12.211 1.00 38.09 240 TYR A N 1
ATOM 2002 C CA . TYR A 1 240 ? -9.501 16.077 -11.558 1.00 38.09 240 TYR A CA 1
ATOM 2003 C C . TYR A 1 240 ? -8.581 15.200 -12.419 1.00 38.09 240 TYR A C 1
ATOM 2005 O O . TYR A 1 240 ? -7.405 15.049 -12.086 1.00 38.09 240 TYR A O 1
ATOM 2013 N N . LEU A 1 241 ? -9.096 14.615 -13.504 1.00 36.31 241 LEU A N 1
ATOM 2014 C CA . LEU A 1 241 ? -8.342 13.728 -14.396 1.00 36.31 241 LEU A CA 1
ATOM 2015 C C . LEU A 1 241 ? -7.842 14.429 -15.670 1.00 36.31 241 LEU A C 1
ATOM 2017 O O . LEU A 1 241 ? -6.999 13.864 -16.362 1.00 36.31 241 LEU A O 1
ATOM 2021 N N . TYR A 1 242 ? -8.305 15.652 -15.954 1.00 40.41 242 TYR A N 1
ATOM 2022 C CA . TYR A 1 242 ? -7.962 16.402 -17.172 1.00 40.41 242 TYR A CA 1
ATOM 2023 C C . TYR A 1 242 ? -7.460 17.841 -16.931 1.00 40.41 242 TYR A C 1
ATOM 2025 O O . TYR A 1 242 ? -7.667 18.722 -17.768 1.00 40.41 242 TYR A O 1
ATOM 2033 N N . ARG A 1 243 ? -6.744 18.091 -15.828 1.00 35.25 243 ARG A N 1
ATOM 2034 C CA . ARG A 1 243 ? -5.898 19.289 -15.670 1.00 35.25 243 ARG A CA 1
ATOM 2035 C C . ARG A 1 243 ? -4.468 18.940 -15.291 1.00 35.25 243 ARG A C 1
ATOM 2037 O O . ARG A 1 243 ? -4.285 18.122 -14.362 1.00 35.25 243 ARG A O 1
#

Organism: NCBI:txid61207

Sequence (243 aa):
MSPNLYLAIRKLFHPDEWKIFNKAKILPRVVYETTPVPGIYHIDETGRRFLIAIKPVLDRNDSELIFKYRTPAEFPRTPKDPGQKPLIYHRLLRDPPEVRYCQILGRYMFHGEMKRRQAICNCYDGQFTLMFRLDNPFLYVKIGRGKYEKHGKVTTITKMPKVPKNLKGINEDLWFHNPDTLVYRQMGVEEAQRAREEMEGKGRNIWYEDGSESYMKVQRYLIEPIYGPSNETAERIQDYLYR

Secondary structure (DSSP, 8-state):
----HHHHHHHHH-HHHHHTTT------EEEEE-SSSSEEEEE-TT--EEEEEEPPPTT---TT--BPP--TT------S-TTPPPGGG-EEBSS--EEEEETTTTEEEEHHHHHHTEEEEEPTTSEEEEEEE-SSTTEEEEEEEEE-EEETTEEE--SPPPPPTT--GGGSPEEEE-TTT--EEEPPHHHHHHHHHHHHHS-----------HHHHHHHHHHS----S-TTHHHHHHTTT--

pLDDT: mean 74.01, std 17.45, range [35.25, 95.0]

Solvent-accessible surface area (backbone atoms only — not comparable to full-atom values): 14928 Å² total; per-residue (Å²): 135,81,78,61,60,68,63,55,51,49,54,72,78,41,58,70,72,56,60,66,76,66,61,72,80,49,68,65,45,77,45,80,44,65,63,67,55,62,31,36,30,40,29,41,65,86,66,51,35,25,45,40,24,33,61,70,60,84,97,60,79,71,84,85,56,54,50,50,77,93,61,98,78,78,69,84,77,73,77,95,54,102,80,69,79,78,73,84,66,50,46,48,38,57,59,52,36,47,42,37,77,37,70,49,80,73,42,49,33,47,47,67,59,60,54,70,31,50,42,80,45,80,44,84,90,56,30,31,36,35,31,35,49,48,62,52,85,43,33,27,33,78,46,36,63,39,58,53,46,74,61,85,94,46,76,42,76,87,62,82,54,68,67,58,94,80,61,62,28,78,75,44,72,38,25,40,45,42,84,90,76,70,45,79,42,78,50,53,74,69,58,38,49,53,52,48,53,48,51,64,72,70,45,83,52,76,89,82,71,92,64,90,51,53,55,46,51,52,49,46,69,73,62,64,75,96,68,75,101,62,96,68,63,71,62,66,57,49,65,71,74,76,112